Protein AF-A0A381YGI1-F1 (afdb_monomer)

Solvent-accessible surface area (backbone atoms only — not comparable to full-atom values): 10862 Å² total; per-residue (Å²): 131,81,77,72,67,57,48,76,47,84,46,102,90,47,78,44,79,42,51,38,65,60,52,50,46,49,53,50,51,49,47,49,50,51,52,54,61,50,66,74,29,66,63,45,50,52,52,14,62,71,55,69,48,59,61,90,42,51,38,72,50,79,44,83,36,54,51,90,48,30,72,57,54,45,48,41,47,54,50,50,46,61,72,52,27,46,77,79,45,77,30,22,67,48,86,99,49,86,51,76,43,80,52,41,69,45,76,49,76,58,95,90,43,79,47,77,32,81,42,35,26,36,34,39,32,30,31,67,86,82,61,52,44,33,37,43,35,38,44,64,82,53,97,60,23,33,37,40,35,38,31,24,62,57,89,43,96,84,32,64,52,81,48,40,65,65,57,44,52,61,45,40,70,73,67,26,96,54,60,96,58,72,94,82,65,78,93,119

Radius of gyration: 20.44 Å; Cα contacts (8 Å, |Δi|>4): 283; chains: 1; bounding box: 54×43×45 Å

Foldseek 3Di:
DDDDQWDWDQDPVGIDIDGPVVVVVVVVVVVVVVVVVVLPDLVLVVFCVLQVHDSVQKDKDKDKDDLLCLVQLQVLLVVVQVVFKDFPDKWADDPPDNDTHHFDWDWDDDPNDIDIGTAAMKTWIAGPPPRGIKIWGWADDDDSMTMIMIIHGNPDPPTCSVCVVVVSVVSCCVPIPQNPHDSPDPPD

Nearest PDB structures (foldseek):
  3ni8-assembly1_A  TM=4.068E-01  e=4.085E-02  Plasmodium falciparum
  6zgp-assembly3_I  TM=3.430E-01  e=6.141E-02  Acinetobacter baumannii
  3v85-assembly1_A  TM=3.166E-01  e=7.513E-01  Arabidopsis thaliana
  5a66-assembly2_B  TM=3.474E-01  e=1.197E+00  Arabidopsis 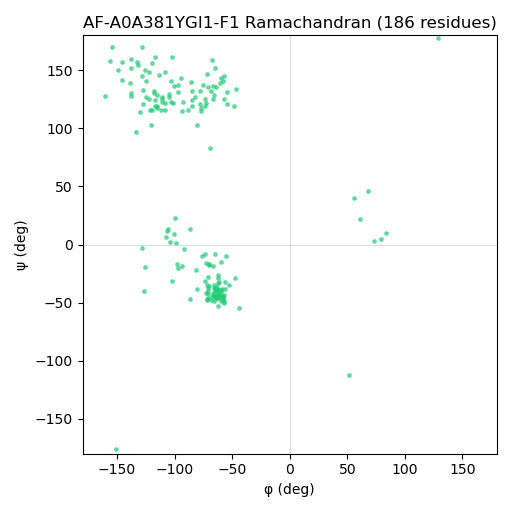thaliana
  5xhx-assembly1_A-2  TM=3.888E-01  e=3.040E+00  Pseudomonas aeruginosa

Organism: NCBI:txid408172

Mean predicted aligned error: 11.95 Å

Structure (mmCIF, N/CA/C/O backbone):
data_AF-A0A381YGI1-F1
#
_entry.id   AF-A0A381YGI1-F1
#
loop_
_atom_site.group_PDB
_atom_site.id
_atom_site.type_symbol
_atom_site.label_atom_id
_atom_site.label_alt_id
_atom_site.label_comp_id
_atom_site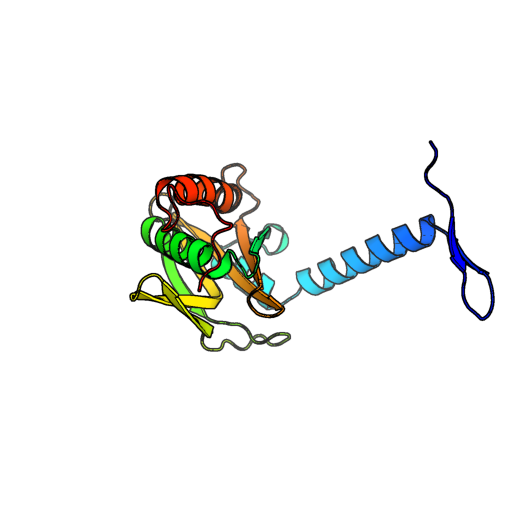.label_asym_id
_atom_site.label_entity_id
_atom_site.label_seq_id
_atom_site.pdbx_PDB_ins_code
_atom_site.Cartn_x
_atom_site.Cartn_y
_atom_site.Cartn_z
_atom_site.occupancy
_atom_site.B_iso_or_equiv
_atom_site.auth_seq_id
_atom_site.auth_comp_id
_atom_site.auth_asym_id
_atom_site.auth_atom_id
_atom_site.pdbx_PDB_model_num
ATOM 1 N N . MET A 1 1 ? 40.734 5.191 0.258 1.00 44.34 1 MET A N 1
ATOM 2 C CA . MET A 1 1 ? 40.944 3.845 -0.307 1.00 44.34 1 MET A CA 1
ATOM 3 C C . MET A 1 1 ? 40.183 3.815 -1.609 1.00 44.34 1 MET A C 1
ATOM 5 O O . MET A 1 1 ? 38.982 4.057 -1.575 1.00 44.34 1 MET A O 1
ATOM 9 N N . ASP A 1 2 ? 40.882 3.634 -2.725 1.00 49.50 2 ASP A N 1
ATOM 10 C CA . ASP A 1 2 ? 40.238 3.516 -4.031 1.00 49.50 2 ASP A CA 1
ATOM 11 C C . ASP A 1 2 ? 39.424 2.221 -4.075 1.00 49.50 2 ASP A C 1
ATOM 13 O O . ASP A 1 2 ? 39.861 1.187 -3.565 1.00 49.50 2 ASP A O 1
ATOM 17 N N . ALA A 1 3 ? 38.207 2.296 -4.615 1.00 56.09 3 ALA A N 1
ATOM 18 C CA . ALA A 1 3 ? 37.355 1.125 -4.763 1.00 56.09 3 ALA A CA 1
ATOM 19 C C . ALA A 1 3 ? 38.058 0.091 -5.665 1.00 56.09 3 ALA A C 1
ATOM 21 O O . ALA A 1 3 ? 38.664 0.486 -6.666 1.00 56.09 3 ALA A O 1
ATOM 22 N N . PRO A 1 4 ? 37.988 -1.212 -5.342 1.00 62.19 4 PRO A N 1
ATOM 23 C CA . PRO A 1 4 ? 38.638 -2.245 -6.138 1.00 62.19 4 PRO A CA 1
ATOM 24 C C . PRO A 1 4 ? 38.135 -2.190 -7.585 1.00 62.19 4 PRO A C 1
ATOM 26 O O . PRO A 1 4 ? 36.931 -2.221 -7.849 1.00 62.19 4 PRO A O 1
ATOM 29 N N . THR A 1 5 ? 39.066 -2.083 -8.531 1.00 70.62 5 THR A N 1
ATOM 30 C CA . THR A 1 5 ? 38.782 -1.979 -9.971 1.00 70.62 5 THR A CA 1
ATOM 31 C C . THR A 1 5 ? 38.310 -3.292 -10.588 1.00 70.62 5 THR A C 1
ATOM 33 O O . THR A 1 5 ? 37.743 -3.276 -11.679 1.00 70.62 5 THR A O 1
ATOM 36 N N . GLU A 1 6 ? 38.508 -4.411 -9.889 1.00 75.31 6 GLU A N 1
ATOM 37 C CA . GLU A 1 6 ? 38.140 -5.751 -10.340 1.00 75.31 6 GLU A CA 1
ATOM 38 C C . GLU A 1 6 ? 37.530 -6.564 -9.190 1.00 75.31 6 GLU A C 1
ATOM 40 O O . GLU A 1 6 ? 38.014 -6.526 -8.057 1.00 75.31 6 GLU A O 1
ATOM 45 N N . LEU A 1 7 ? 36.471 -7.311 -9.500 1.00 74.50 7 LEU A N 1
ATOM 46 C CA . LEU A 1 7 ? 35.932 -8.383 -8.676 1.00 74.50 7 LEU A CA 1
ATOM 47 C C . LEU A 1 7 ? 36.586 -9.692 -9.127 1.00 74.50 7 LEU A C 1
ATOM 49 O O . LEU A 1 7 ? 36.493 -10.062 -10.299 1.00 74.50 7 LEU A O 1
ATOM 53 N N . ILE A 1 8 ? 37.236 -10.386 -8.199 1.00 80.81 8 ILE A N 1
ATOM 54 C CA . ILE A 1 8 ? 37.943 -11.637 -8.469 1.00 80.81 8 ILE A CA 1
ATOM 55 C C . ILE A 1 8 ? 37.185 -12.775 -7.792 1.00 80.81 8 ILE A C 1
ATOM 57 O O . ILE A 1 8 ? 36.926 -12.720 -6.590 1.00 80.81 8 ILE A O 1
ATOM 61 N N . ILE A 1 9 ? 36.821 -13.794 -8.569 1.00 80.00 9 ILE A N 1
ATOM 62 C CA . ILE A 1 9 ? 36.160 -15.005 -8.083 1.00 80.00 9 ILE A CA 1
ATOM 63 C C . ILE A 1 9 ? 37.033 -16.201 -8.451 1.00 80.00 9 ILE A C 1
ATOM 65 O O . ILE A 1 9 ? 37.206 -16.513 -9.631 1.00 80.00 9 ILE A O 1
ATOM 69 N N . ASP A 1 10 ? 37.546 -16.897 -7.441 1.00 76.06 10 ASP A N 1
ATOM 70 C CA . ASP A 1 10 ? 38.257 -18.155 -7.641 1.00 76.06 10 ASP A CA 1
ATOM 71 C C . ASP A 1 10 ? 37.263 -19.291 -7.873 1.00 76.06 10 ASP A C 1
ATOM 73 O O . ASP A 1 10 ? 36.411 -19.589 -7.032 1.00 76.06 10 ASP A O 1
ATOM 77 N N . THR A 1 11 ? 37.373 -19.940 -9.030 1.00 75.06 11 THR A N 1
ATOM 78 C CA . THR A 1 11 ? 36.535 -21.085 -9.396 1.00 75.06 11 THR A CA 1
ATOM 79 C C . THR A 1 11 ? 37.388 -22.343 -9.584 1.00 75.06 11 THR A C 1
ATOM 81 O O . THR A 1 11 ? 38.593 -22.241 -9.826 1.00 75.06 11 THR A O 1
ATOM 84 N N . PRO A 1 12 ? 36.793 -23.553 -9.554 1.00 66.12 12 PRO A N 1
ATOM 85 C CA . PRO A 1 12 ? 37.524 -24.803 -9.796 1.00 66.12 12 PRO A CA 1
ATOM 86 C C . PRO A 1 12 ? 38.200 -24.895 -11.174 1.00 66.12 12 PRO A C 1
ATOM 88 O O . PRO A 1 12 ? 39.038 -25.768 -11.382 1.00 66.12 12 PRO A O 1
ATOM 91 N N . VAL A 1 13 ? 37.831 -24.021 -12.118 1.00 80.12 13 VAL A N 1
ATOM 92 C CA . VAL A 1 13 ? 38.410 -23.944 -13.469 1.00 80.12 13 VAL A CA 1
ATOM 93 C C . VAL A 1 13 ? 39.372 -22.762 -13.647 1.00 80.12 13 VAL A C 1
ATOM 95 O O . VAL A 1 13 ? 39.918 -22.586 -14.733 1.00 80.12 13 VAL A O 1
ATOM 98 N N . GLY A 1 14 ? 39.611 -21.978 -12.591 1.00 70.75 14 GLY A N 1
ATOM 99 C CA . GLY A 1 14 ? 40.536 -20.847 -12.579 1.00 70.75 14 GLY A CA 1
ATOM 100 C C . GLY A 1 14 ? 39.926 -19.548 -12.050 1.00 70.75 14 GLY A C 1
ATOM 101 O O . GLY A 1 14 ? 38.745 -19.472 -11.702 1.00 70.75 14 GLY A O 1
ATOM 102 N N . GLU A 1 15 ? 40.768 -18.522 -11.993 1.00 83.75 15 GLU A N 1
ATOM 103 C CA . GLU A 1 15 ? 40.417 -17.177 -11.539 1.00 83.75 15 GLU A CA 1
ATOM 104 C C . GLU A 1 15 ? 39.555 -16.467 -12.597 1.00 83.75 15 GLU A C 1
ATOM 106 O O . GLU A 1 15 ? 39.968 -16.293 -13.747 1.00 83.75 15 GLU A O 1
ATOM 111 N N . CYS A 1 16 ? 38.347 -16.051 -12.216 1.00 76.12 16 CYS A N 1
ATOM 112 C CA . CYS A 1 16 ? 37.477 -15.225 -13.044 1.00 76.12 16 CYS A CA 1
ATOM 113 C C . CYS A 1 16 ? 37.558 -13.770 -12.571 1.00 76.12 16 CYS A C 1
ATOM 115 O O . CYS A 1 16 ? 37.271 -13.474 -11.410 1.00 76.12 16 CYS A O 1
ATOM 117 N N . LYS A 1 17 ? 37.942 -12.862 -13.475 1.00 82.62 17 LYS A N 1
ATOM 118 C CA . LYS A 1 17 ? 38.057 -11.424 -13.202 1.00 82.62 17 LYS A CA 1
ATOM 119 C C . LYS A 1 17 ? 36.942 -10.674 -13.907 1.00 82.62 17 LYS A C 1
ATOM 121 O O . LYS A 1 17 ? 36.832 -10.733 -15.130 1.00 82.62 17 LYS A O 1
ATOM 126 N N . LEU A 1 18 ? 36.138 -9.953 -13.139 1.00 76.56 18 LEU A N 1
ATOM 127 C CA . LEU A 1 18 ? 35.090 -9.072 -13.639 1.00 76.56 18 LEU A CA 1
ATOM 128 C C . LEU A 1 18 ? 35.478 -7.625 -13.357 1.00 76.56 18 LEU A C 1
ATOM 130 O O . LEU A 1 18 ? 35.770 -7.259 -12.221 1.00 76.56 18 LEU A O 1
ATOM 134 N N . ASN A 1 19 ? 35.464 -6.783 -14.388 1.00 82.19 19 ASN A N 1
ATOM 135 C CA . ASN A 1 19 ? 35.738 -5.362 -14.223 1.00 82.19 19 ASN A CA 1
ATOM 136 C C . ASN A 1 19 ? 34.609 -4.710 -13.406 1.00 82.19 19 ASN A C 1
ATOM 138 O O . ASN A 1 19 ? 33.434 -4.786 -13.774 1.00 82.19 19 ASN A O 1
ATOM 142 N N . SER A 1 20 ? 34.960 -4.030 -12.312 1.00 75.94 20 SER A N 1
ATOM 143 C CA . SER A 1 20 ? 33.987 -3.401 -11.410 1.00 75.94 20 SER A CA 1
ATOM 144 C C . SER A 1 20 ? 33.153 -2.313 -12.096 1.00 75.94 20 SER A C 1
ATOM 146 O O . SER A 1 20 ? 32.022 -2.054 -11.686 1.00 75.94 20 SER A O 1
ATOM 148 N N . LYS A 1 21 ? 33.679 -1.672 -13.148 1.00 75.62 21 LYS A N 1
ATOM 149 C CA . LYS A 1 21 ? 32.954 -0.670 -13.942 1.00 75.62 21 LYS A CA 1
ATOM 150 C C . LYS A 1 21 ? 31.881 -1.317 -14.814 1.00 75.62 21 LYS A C 1
ATOM 152 O O . LYS A 1 21 ? 30.770 -0.799 -14.867 1.00 75.62 21 LYS A O 1
ATOM 157 N N . ASP A 1 22 ? 32.190 -2.449 -15.435 1.00 76.00 22 ASP A N 1
ATOM 158 C CA . ASP A 1 22 ? 31.240 -3.181 -16.277 1.00 76.00 22 ASP A CA 1
ATOM 159 C C . ASP A 1 22 ? 30.146 -3.829 -15.429 1.00 76.00 22 ASP A C 1
ATOM 161 O O . ASP A 1 22 ? 28.979 -3.770 -15.797 1.00 76.00 22 ASP A O 1
ATOM 165 N N . LEU A 1 23 ? 30.489 -4.338 -14.241 1.00 73.62 23 LEU A N 1
ATOM 166 C CA . LEU A 1 23 ? 29.506 -4.826 -13.272 1.00 73.62 23 LEU A CA 1
ATOM 167 C C . LEU A 1 23 ? 28.592 -3.696 -12.777 1.00 73.62 23 LEU A C 1
ATOM 169 O O . LEU A 1 23 ? 27.378 -3.861 -12.706 1.00 73.62 23 LEU A O 1
ATOM 173 N N . LYS A 1 24 ? 29.161 -2.526 -12.462 1.00 72.69 24 LYS A N 1
ATOM 174 C CA . LYS A 1 24 ? 28.383 -1.352 -12.051 1.00 72.69 24 LYS A CA 1
ATOM 175 C C . LYS A 1 24 ? 27.442 -0.890 -13.162 1.00 72.69 24 LYS A C 1
ATOM 177 O O . LYS A 1 24 ? 26.282 -0.606 -12.878 1.00 72.69 24 LYS A O 1
ATOM 182 N N . ASN A 1 25 ? 27.925 -0.832 -14.401 1.00 73.62 25 ASN A N 1
ATOM 183 C CA . ASN A 1 25 ? 27.100 -0.495 -15.557 1.00 73.62 25 ASN A CA 1
ATOM 184 C C . ASN A 1 25 ? 26.007 -1.542 -15.761 1.00 73.62 25 ASN A C 1
ATOM 186 O O . ASN A 1 25 ? 24.851 -1.170 -15.850 1.00 73.62 25 ASN A O 1
ATOM 190 N N . PHE A 1 26 ? 26.332 -2.833 -15.694 1.00 73.94 26 PHE A N 1
ATOM 191 C CA . PHE A 1 26 ? 25.352 -3.910 -15.792 1.00 73.94 26 PHE A CA 1
ATOM 192 C C . PHE A 1 26 ? 24.261 -3.810 -14.720 1.00 73.94 26 PHE A C 1
ATOM 194 O O . PHE A 1 26 ? 23.085 -3.933 -15.040 1.00 73.94 26 PHE A O 1
ATOM 201 N N . VAL A 1 27 ? 24.611 -3.545 -13.458 1.00 71.75 27 VAL A N 1
ATOM 202 C CA . VAL A 1 27 ? 23.628 -3.371 -12.373 1.00 71.75 27 VAL A CA 1
ATOM 203 C C . VAL A 1 27 ? 22.753 -2.139 -12.611 1.00 71.75 27 VAL A C 1
ATOM 205 O O . VAL A 1 27 ? 21.542 -2.205 -12.410 1.00 71.75 27 VAL A O 1
ATOM 208 N N . ILE A 1 28 ? 23.338 -1.024 -13.058 1.00 71.50 28 ILE A N 1
ATOM 209 C CA . ILE A 1 28 ? 22.596 0.206 -13.370 1.00 71.50 28 ILE A CA 1
ATOM 210 C C . ILE A 1 28 ? 21.683 0.001 -14.580 1.00 71.50 28 ILE A C 1
ATOM 212 O O . ILE A 1 28 ? 20.533 0.419 -14.533 1.00 71.50 28 ILE A O 1
ATOM 216 N N . ASP A 1 29 ? 22.163 -0.653 -15.630 1.00 69.38 29 ASP A N 1
ATOM 217 C CA . ASP A 1 29 ? 21.415 -0.908 -16.858 1.00 69.38 29 ASP A CA 1
ATOM 218 C C . ASP A 1 29 ? 20.329 -1.960 -16.629 1.00 69.38 29 ASP A C 1
ATOM 220 O O . ASP A 1 29 ? 19.231 -1.815 -17.145 1.00 69.38 29 ASP A O 1
ATOM 224 N N . THR A 1 30 ? 20.573 -2.962 -15.780 1.00 62.28 30 THR A N 1
ATOM 225 C CA . THR A 1 30 ? 19.546 -3.921 -15.343 1.00 62.28 30 THR A CA 1
ATOM 226 C C . THR A 1 30 ? 18.484 -3.223 -14.505 1.00 62.28 30 THR A C 1
ATOM 228 O O . THR A 1 30 ? 17.300 -3.471 -14.698 1.00 62.28 30 THR A O 1
ATOM 231 N N . ARG A 1 31 ? 18.881 -2.317 -13.601 1.00 55.75 31 ARG A N 1
ATOM 232 C CA . ARG A 1 31 ? 17.941 -1.513 -12.813 1.00 55.75 31 ARG A CA 1
ATOM 233 C C . ARG A 1 31 ? 17.122 -0.582 -13.703 1.00 55.75 31 ARG A C 1
ATOM 235 O O . ARG A 1 31 ? 15.913 -0.569 -13.569 1.00 55.75 31 ARG A O 1
ATOM 242 N N . LYS A 1 32 ? 17.751 0.108 -14.656 1.00 55.66 32 LYS A N 1
ATOM 243 C CA . LYS A 1 32 ? 17.057 0.934 -15.654 1.00 55.66 32 LYS A CA 1
ATOM 244 C C . LYS A 1 32 ? 16.134 0.114 -16.541 1.00 55.66 32 LYS A C 1
ATOM 246 O O . LYS A 1 32 ? 15.018 0.541 -16.769 1.00 55.66 32 LYS A O 1
ATOM 251 N N . ALA A 1 33 ? 16.561 -1.058 -17.001 1.00 56.31 33 ALA A N 1
ATOM 252 C CA . ALA A 1 33 ? 15.720 -1.949 -17.789 1.00 56.31 33 ALA A CA 1
ATOM 253 C C . ALA A 1 33 ? 14.539 -2.479 -16.963 1.00 56.31 33 ALA A C 1
ATOM 255 O O . ALA A 1 33 ? 13.436 -2.580 -17.483 1.00 56.31 33 ALA A O 1
ATOM 256 N N . LEU A 1 34 ? 14.736 -2.778 -15.674 1.00 51.22 34 LEU A N 1
ATOM 257 C CA . LEU A 1 34 ? 13.651 -3.114 -14.748 1.00 51.22 34 LEU A CA 1
ATOM 258 C C . LEU A 1 34 ? 12.703 -1.924 -14.556 1.00 51.22 34 LEU A C 1
ATOM 260 O O . LEU A 1 34 ? 11.497 -2.103 -14.665 1.00 51.22 34 LEU A O 1
ATOM 264 N N . ASP A 1 35 ? 13.235 -0.721 -14.353 1.00 47.22 35 ASP A N 1
ATOM 265 C CA . ASP A 1 35 ? 12.459 0.511 -14.201 1.00 47.22 35 ASP A CA 1
ATOM 266 C C . ASP A 1 35 ? 11.690 0.867 -15.497 1.00 47.22 35 ASP A C 1
ATOM 268 O O . ASP A 1 35 ? 10.538 1.285 -15.428 1.00 47.22 35 ASP A O 1
ATOM 272 N N . GLU A 1 36 ? 12.267 0.638 -16.683 1.00 47.28 36 GLU A N 1
ATOM 273 C CA . GLU A 1 36 ? 11.633 0.822 -18.001 1.00 47.28 36 GLU A CA 1
ATOM 274 C C . GLU A 1 36 ? 10.561 -0.243 -18.281 1.00 47.28 36 GLU A C 1
ATOM 276 O O . GLU A 1 36 ? 9.479 0.088 -18.762 1.00 47.28 36 GLU A O 1
ATOM 281 N N . ILE A 1 37 ? 10.797 -1.507 -17.906 1.00 50.78 37 ILE A N 1
ATOM 282 C CA . ILE A 1 37 ? 9.768 -2.563 -17.926 1.00 50.78 37 ILE A CA 1
ATOM 283 C C . ILE A 1 37 ? 8.612 -2.211 -16.974 1.00 50.78 37 ILE A C 1
ATOM 285 O O . ILE A 1 37 ? 7.460 -2.538 -17.251 1.00 50.78 37 ILE A O 1
ATOM 289 N N . MET A 1 38 ? 8.900 -1.528 -15.865 1.00 44.97 38 MET A N 1
ATOM 290 C CA . MET A 1 38 ? 7.901 -1.085 -14.890 1.00 44.97 38 MET A CA 1
ATOM 291 C C . MET A 1 38 ? 7.183 0.222 -15.292 1.00 44.97 38 MET A C 1
ATOM 293 O O . MET A 1 38 ? 6.072 0.470 -14.816 1.00 44.97 38 MET A O 1
ATOM 297 N N . GLY A 1 39 ? 7.777 1.044 -16.164 1.00 43.38 39 GLY A N 1
ATOM 298 C CA . GLY A 1 39 ? 7.261 2.354 -16.586 1.00 43.38 39 GLY A CA 1
ATOM 299 C C . GLY A 1 39 ? 6.066 2.299 -17.546 1.00 43.38 39 GLY A C 1
ATOM 300 O O . GLY A 1 39 ? 5.178 3.142 -17.448 1.00 43.38 39 GLY A O 1
ATOM 301 N N . ASP A 1 40 ? 5.992 1.265 -18.390 1.00 49.81 40 ASP A N 1
ATOM 302 C CA . ASP A 1 40 ? 4.888 1.024 -19.340 1.00 49.81 40 ASP A CA 1
ATOM 303 C C . ASP A 1 40 ? 3.946 -0.119 -18.899 1.00 49.81 40 ASP A C 1
ATOM 305 O O . ASP A 1 40 ? 3.121 -0.610 -19.677 1.00 49.81 40 ASP A O 1
ATOM 309 N N . ASP A 1 41 ? 4.040 -0.569 -17.642 1.00 65.75 41 ASP A N 1
ATOM 310 C CA . ASP A 1 41 ? 3.154 -1.611 -17.128 1.00 65.75 41 ASP A CA 1
ATOM 311 C C . ASP A 1 41 ? 1.714 -1.079 -17.007 1.00 65.75 41 ASP A C 1
ATOM 313 O O . ASP A 1 41 ? 1.437 -0.024 -16.428 1.00 65.75 41 ASP A O 1
ATOM 317 N N . SER A 1 4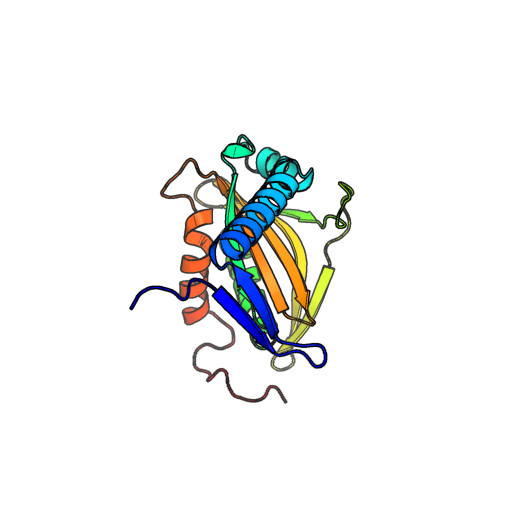2 ? 0.759 -1.854 -17.519 1.00 71.38 42 SER A N 1
ATOM 318 C CA . SER A 1 42 ? -0.684 -1.640 -17.360 1.00 71.38 42 SER A CA 1
ATOM 319 C C . SER A 1 42 ? -1.103 -1.351 -15.909 1.00 71.38 42 SER A C 1
ATOM 321 O O . SER A 1 42 ? -2.070 -0.623 -15.663 1.00 71.38 42 SER A O 1
ATOM 323 N N . THR A 1 43 ? -0.349 -1.882 -14.948 1.00 79.00 43 THR A N 1
ATOM 324 C CA . THR A 1 43 ? -0.493 -1.633 -13.514 1.00 79.00 43 THR A CA 1
ATOM 325 C C . THR A 1 43 ? -0.181 -0.177 -13.150 1.00 79.00 43 THR A C 1
ATOM 327 O O . THR A 1 43 ? -1.000 0.482 -12.509 1.00 79.00 43 THR A O 1
ATOM 330 N N . THR A 1 44 ? 0.944 0.362 -13.629 1.00 81.94 44 THR A N 1
ATOM 331 C CA . THR A 1 44 ? 1.368 1.759 -13.430 1.00 81.94 44 THR A CA 1
ATOM 332 C C . THR A 1 44 ? 0.337 2.727 -14.004 1.00 81.94 44 THR A C 1
ATOM 334 O O . THR A 1 44 ? -0.093 3.651 -13.314 1.00 81.94 44 THR A O 1
ATOM 337 N N . LEU A 1 45 ? -0.152 2.461 -15.222 1.00 83.62 45 LEU A N 1
ATOM 338 C CA . LEU A 1 45 ? -1.240 3.237 -15.828 1.00 83.62 45 LEU A CA 1
ATOM 339 C C . LEU A 1 45 ? -2.521 3.182 -14.991 1.00 83.62 45 LEU A C 1
ATOM 341 O O . LEU A 1 45 ? -3.194 4.194 -14.818 1.00 83.62 45 LEU A O 1
ATOM 345 N N . THR A 1 46 ? -2.862 2.012 -14.448 1.00 87.56 46 THR A N 1
ATOM 346 C CA . THR A 1 46 ? -4.044 1.855 -13.591 1.00 87.56 46 THR A CA 1
ATOM 347 C C . THR A 1 46 ? -3.940 2.722 -12.335 1.00 87.56 46 THR A C 1
ATOM 349 O O . THR A 1 46 ? -4.919 3.368 -11.963 1.00 87.56 46 THR A O 1
ATOM 352 N N . PHE A 1 47 ? -2.767 2.768 -11.702 1.00 90.94 47 PHE A N 1
ATOM 353 C CA . PHE A 1 47 ? -2.548 3.565 -10.493 1.00 90.94 47 PHE A CA 1
ATOM 354 C C . PHE A 1 47 ? -2.540 5.062 -10.792 1.00 90.94 47 PHE A C 1
ATOM 356 O O . PHE A 1 47 ? -3.230 5.819 -10.111 1.00 90.94 47 PHE A O 1
ATOM 363 N N . ALA A 1 48 ? -1.833 5.474 -11.846 1.00 89.88 48 ALA A N 1
ATOM 364 C CA . ALA A 1 48 ? -1.783 6.861 -12.299 1.00 89.88 48 ALA A CA 1
ATOM 365 C C . ALA A 1 48 ? -3.185 7.394 -12.648 1.00 89.88 48 ALA A C 1
ATOM 367 O O . ALA A 1 48 ? -3.577 8.457 -12.175 1.00 89.88 48 ALA A O 1
ATOM 368 N N . ASN A 1 49 ? -3.991 6.602 -13.367 1.00 91.19 49 ASN A N 1
ATOM 369 C CA . ASN A 1 49 ? -5.376 6.952 -13.697 1.00 91.19 49 ASN A CA 1
ATOM 370 C C . ASN A 1 49 ? -6.271 7.085 -12.458 1.00 91.19 49 ASN A C 1
ATOM 372 O O . ASN A 1 49 ? -7.163 7.928 -12.435 1.00 91.19 49 ASN A O 1
ATOM 376 N N . TYR A 1 50 ? -6.076 6.247 -11.435 1.00 93.94 50 TYR A N 1
ATOM 377 C CA . TYR A 1 50 ? -6.851 6.358 -10.199 1.00 93.94 50 TYR A CA 1
ATOM 378 C C . TYR A 1 50 ? -6.493 7.629 -9.415 1.00 93.94 50 TYR A C 1
ATOM 380 O O . TYR A 1 50 ? -7.394 8.363 -8.989 1.00 93.94 50 TYR A O 1
ATOM 388 N N . ILE A 1 51 ? -5.188 7.878 -9.251 1.00 93.31 51 ILE A N 1
ATOM 389 C CA . ILE A 1 51 ? -4.628 9.035 -8.534 1.00 93.31 51 ILE A CA 1
ATOM 390 C C . ILE A 1 51 ? -4.859 10.343 -9.310 1.00 93.31 51 ILE A C 1
ATOM 392 O O . ILE A 1 51 ? -4.843 11.408 -8.702 1.00 93.31 51 ILE A O 1
ATOM 396 N N . ASP A 1 52 ? -5.185 10.248 -10.603 1.00 92.19 52 ASP A N 1
ATOM 397 C CA . ASP A 1 52 ? -5.448 11.367 -11.515 1.00 92.19 52 ASP A CA 1
ATOM 398 C C . ASP A 1 52 ? -4.185 12.193 -11.813 1.00 92.19 52 ASP A C 1
ATOM 400 O O . ASP A 1 52 ? -4.175 13.421 -11.755 1.00 92.19 52 ASP A O 1
ATOM 404 N N . VAL A 1 53 ? -3.085 11.492 -12.114 1.00 89.06 53 VAL A N 1
ATOM 405 C CA . VAL A 1 53 ? -1.795 12.087 -12.495 1.00 89.06 53 VAL A CA 1
ATOM 406 C C . VAL A 1 53 ? -1.226 11.428 -13.753 1.00 89.06 53 VAL A C 1
ATOM 408 O O . VAL A 1 53 ? -1.522 10.262 -14.028 1.00 89.06 53 VAL A O 1
ATOM 411 N N . PRO A 1 54 ? -0.377 12.128 -14.525 1.00 86.31 54 PRO A N 1
ATOM 412 C CA . PRO A 1 54 ? 0.420 11.492 -15.566 1.00 86.31 54 PRO A CA 1
ATOM 413 C C . PRO A 1 54 ? 1.294 10.362 -14.988 1.00 86.31 54 PRO A C 1
ATOM 415 O O . PRO A 1 54 ? 1.822 10.511 -13.886 1.00 86.31 54 PRO A O 1
ATOM 418 N N . PRO A 1 55 ? 1.533 9.258 -15.723 1.00 84.44 55 PRO A N 1
ATOM 419 C CA . PRO A 1 55 ? 2.357 8.149 -15.228 1.00 84.44 55 PRO A CA 1
ATOM 420 C C . PRO A 1 55 ? 3.775 8.556 -14.806 1.00 84.44 55 PRO A C 1
ATOM 422 O O . PRO A 1 55 ? 4.309 7.995 -13.858 1.00 84.44 55 PRO A O 1
ATOM 425 N N . GLY A 1 56 ? 4.365 9.556 -15.470 1.00 81.75 56 GLY A N 1
ATOM 426 C CA . GLY A 1 56 ? 5.688 10.089 -15.118 1.00 81.75 56 GLY A CA 1
ATOM 427 C C . GLY A 1 56 ? 5.731 10.871 -13.800 1.00 81.75 56 GLY A C 1
ATOM 428 O O . GLY A 1 56 ? 6.809 11.035 -13.238 1.00 81.75 56 GLY A O 1
ATOM 429 N N . ASP A 1 57 ? 4.574 11.305 -13.295 1.00 85.62 57 ASP A N 1
ATOM 430 C CA . ASP A 1 57 ? 4.437 12.025 -12.024 1.00 85.62 57 ASP A CA 1
ATOM 431 C C . ASP A 1 57 ? 4.002 11.092 -10.878 1.00 85.62 57 ASP A C 1
ATOM 433 O O . ASP A 1 57 ? 3.808 11.531 -9.741 1.00 85.62 57 ASP A O 1
ATOM 437 N N . LEU A 1 58 ? 3.837 9.796 -11.160 1.00 88.81 58 LEU A N 1
ATOM 438 C CA . LEU A 1 58 ? 3.526 8.787 -10.160 1.00 88.81 58 LEU A CA 1
ATOM 439 C C . LEU A 1 58 ? 4.789 8.441 -9.367 1.00 88.81 58 LEU A C 1
ATOM 441 O O . LEU A 1 58 ? 5.746 7.882 -9.899 1.00 88.81 58 LEU A O 1
ATOM 445 N N . MET A 1 59 ? 4.766 8.707 -8.066 1.00 90.38 59 MET A N 1
ATOM 446 C CA . MET A 1 59 ? 5.849 8.342 -7.158 1.00 90.38 59 MET A CA 1
ATOM 447 C C . MET A 1 59 ? 5.483 7.101 -6.356 1.00 90.38 59 MET A C 1
ATOM 449 O O . MET A 1 59 ? 4.321 6.695 -6.284 1.00 90.38 59 MET A O 1
ATOM 453 N N . SER A 1 60 ? 6.488 6.433 -5.792 1.00 90.00 60 SER A N 1
ATOM 454 C CA . SER A 1 60 ? 6.272 5.269 -4.935 1.00 90.00 60 SER A CA 1
ATOM 455 C C . SER A 1 60 ? 7.292 5.187 -3.813 1.00 90.00 60 SER A C 1
ATOM 457 O O . SER A 1 60 ? 8.478 5.417 -4.040 1.00 90.00 60 SER A O 1
ATOM 459 N N . THR A 1 61 ? 6.846 4.782 -2.631 1.00 89.69 61 THR A N 1
ATOM 460 C CA . THR A 1 61 ? 7.709 4.270 -1.558 1.00 89.69 61 THR A CA 1
ATOM 461 C C . THR A 1 61 ? 7.504 2.767 -1.417 1.00 89.69 61 THR A C 1
ATOM 463 O O . THR A 1 61 ? 6.430 2.256 -1.734 1.00 89.69 61 THR A O 1
ATOM 466 N N . LEU A 1 62 ? 8.555 2.054 -1.015 1.00 88.06 62 LEU A N 1
ATOM 467 C CA . LEU A 1 62 ? 8.555 0.606 -0.819 1.00 88.06 62 LEU A CA 1
ATOM 468 C C . LEU A 1 62 ? 9.022 0.325 0.603 1.00 88.06 62 LEU A C 1
ATOM 470 O O . LEU A 1 62 ? 10.092 0.790 0.986 1.00 88.06 62 LEU A O 1
ATOM 474 N N . GLU A 1 63 ? 8.230 -0.437 1.341 1.00 90.25 63 GLU A N 1
ATOM 475 C CA . GLU A 1 63 ? 8.486 -0.784 2.733 1.00 90.25 63 GLU A CA 1
ATOM 476 C C . GLU A 1 63 ? 8.419 -2.299 2.898 1.00 90.25 63 GLU A C 1
ATOM 478 O O . GLU A 1 63 ? 7.483 -2.940 2.419 1.00 90.25 63 GLU A O 1
ATOM 483 N N . GLU A 1 64 ? 9.407 -2.867 3.580 1.00 86.81 64 GLU A N 1
ATOM 484 C CA . GLU A 1 64 ? 9.516 -4.308 3.793 1.00 86.81 64 GLU A CA 1
ATOM 485 C C . GLU A 1 64 ? 8.947 -4.682 5.166 1.00 86.81 64 GLU A C 1
ATOM 487 O O . GLU A 1 64 ? 9.296 -4.082 6.186 1.00 86.81 64 GLU A O 1
ATOM 492 N N . ILE A 1 65 ? 8.086 -5.701 5.204 1.00 85.38 65 ILE A N 1
ATOM 493 C CA . ILE A 1 65 ? 7.583 -6.292 6.444 1.00 85.38 65 ILE A CA 1
ATOM 494 C C . ILE A 1 65 ? 8.072 -7.731 6.556 1.00 85.38 65 ILE A C 1
ATOM 496 O O . ILE A 1 65 ? 7.683 -8.614 5.782 1.00 85.38 65 ILE A O 1
ATOM 500 N N . MET A 1 66 ? 8.865 -7.975 7.597 1.00 82.25 66 MET A N 1
ATOM 501 C CA . MET A 1 66 ? 9.397 -9.294 7.915 1.00 82.25 66 MET A CA 1
ATOM 502 C C . MET A 1 66 ? 8.299 -10.223 8.444 1.00 82.25 66 MET A C 1
ATOM 504 O O . MET A 1 66 ? 7.425 -9.817 9.210 1.00 82.25 66 MET A O 1
ATOM 508 N N . ALA A 1 67 ? 8.400 -11.518 8.139 1.00 78.38 67 ALA A N 1
ATOM 509 C CA . ALA A 1 67 ? 7.409 -12.533 8.512 1.00 78.38 67 ALA A CA 1
ATOM 510 C C . ALA A 1 67 ? 7.045 -12.562 10.013 1.00 78.38 67 ALA A C 1
ATOM 512 O O . ALA A 1 67 ? 5.898 -12.832 10.362 1.00 78.38 67 ALA A O 1
ATOM 513 N N . LYS A 1 68 ? 8.002 -12.280 10.910 1.00 79.44 68 LYS A N 1
ATOM 514 C CA . LYS A 1 68 ? 7.762 -12.247 12.368 1.00 79.44 68 LYS A CA 1
ATOM 515 C C . LYS A 1 68 ? 6.919 -11.052 12.817 1.00 79.44 68 LYS A C 1
ATOM 517 O O . LYS A 1 68 ? 6.250 -11.126 13.842 1.00 79.44 68 LYS A O 1
ATOM 522 N N . GLU A 1 69 ? 6.982 -9.956 12.074 1.00 79.38 69 GLU A N 1
ATOM 523 C CA . GLU A 1 69 ? 6.287 -8.703 12.375 1.00 79.38 69 GLU A CA 1
ATOM 524 C C . GLU A 1 69 ? 4.971 -8.602 11.601 1.00 79.38 69 GLU A C 1
ATOM 526 O O . GLU A 1 69 ? 4.061 -7.887 12.021 1.00 79.38 69 GLU A O 1
ATOM 531 N N . PHE A 1 70 ? 4.848 -9.376 10.517 1.00 83.94 70 PHE A N 1
ATOM 532 C CA . PHE A 1 70 ? 3.728 -9.352 9.587 1.00 83.94 70 PHE A CA 1
ATOM 533 C C . PHE A 1 70 ? 2.351 -9.299 10.262 1.00 83.94 70 PHE A C 1
ATOM 535 O O . PHE A 1 70 ? 1.621 -8.352 9.973 1.00 83.94 70 PHE A O 1
ATOM 542 N N . PRO A 1 71 ? 1.973 -10.210 11.183 1.00 82.88 71 PRO A N 1
ATOM 543 C CA . PRO A 1 71 ? 0.619 -10.215 11.737 1.00 82.88 71 PRO A CA 1
ATOM 544 C C . PRO A 1 71 ? 0.262 -8.906 12.452 1.00 82.88 71 PRO A C 1
ATOM 546 O O . PRO A 1 71 ? -0.771 -8.292 12.181 1.00 82.88 71 PRO A O 1
ATOM 549 N N . THR A 1 72 ? 1.150 -8.442 13.333 1.00 85.19 72 THR A N 1
ATOM 550 C CA . THR A 1 72 ? 0.916 -7.242 14.142 1.00 85.19 72 THR A CA 1
ATOM 551 C C . THR A 1 72 ? 0.989 -5.978 13.296 1.00 85.19 72 THR A C 1
ATOM 553 O O . THR A 1 72 ? 0.117 -5.114 13.408 1.00 85.19 72 THR A O 1
ATOM 556 N N . THR A 1 73 ? 2.015 -5.856 12.451 1.00 88.75 73 THR A N 1
ATOM 557 C CA . THR A 1 73 ? 2.207 -4.673 11.607 1.00 88.75 73 THR A CA 1
ATOM 558 C C . THR A 1 73 ? 1.046 -4.527 10.635 1.00 88.75 73 THR A C 1
ATOM 560 O O . THR A 1 73 ? 0.468 -3.448 10.544 1.00 88.75 73 THR A O 1
ATOM 563 N N . MET A 1 74 ? 0.616 -5.613 9.989 1.00 89.06 74 MET A N 1
ATOM 564 C CA . MET A 1 74 ? -0.476 -5.575 9.016 1.00 89.06 74 MET A CA 1
ATOM 565 C C . MET A 1 74 ? -1.848 -5.318 9.629 1.00 89.06 74 MET A C 1
ATOM 567 O O . MET A 1 74 ? -2.663 -4.631 9.010 1.00 89.06 74 MET A O 1
ATOM 571 N N . GLU A 1 75 ? -2.131 -5.832 10.829 1.00 90.75 75 GLU A N 1
ATOM 572 C CA . GLU A 1 75 ? -3.366 -5.486 11.546 1.00 90.75 75 GLU A CA 1
ATOM 573 C C . GLU A 1 75 ? -3.409 -4.003 11.854 1.00 90.75 75 GLU A C 1
ATOM 575 O O . GLU A 1 75 ? -4.368 -3.316 11.491 1.00 90.75 75 GLU A O 1
ATOM 580 N N . CYS A 1 76 ? -2.343 -3.511 12.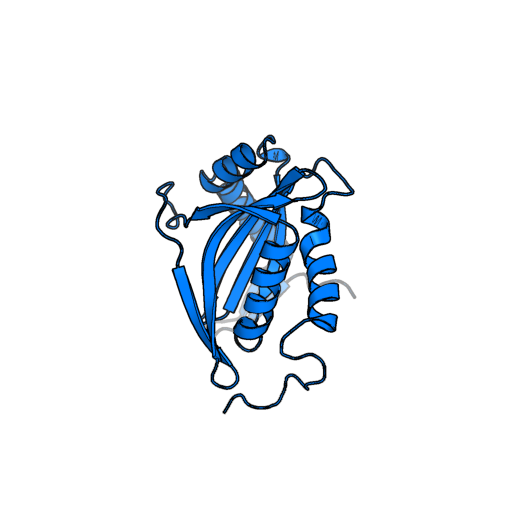484 1.00 91.50 76 CYS A N 1
ATOM 581 C CA . CYS A 1 76 ? -2.279 -2.136 12.934 1.00 91.50 76 CYS A CA 1
ATOM 582 C C . CYS A 1 76 ? -2.310 -1.187 11.734 1.00 91.50 76 CYS A C 1
ATOM 584 O O . CYS A 1 76 ? -3.035 -0.193 11.758 1.00 91.50 76 CYS A O 1
ATOM 586 N N . PHE A 1 77 ? -1.621 -1.544 10.648 1.00 94.06 77 PHE A N 1
ATOM 587 C CA . PHE A 1 77 ? -1.657 -0.803 9.397 1.00 94.06 77 PHE A CA 1
ATOM 588 C C . PHE A 1 77 ? -3.052 -0.808 8.774 1.00 94.06 77 PHE A C 1
ATOM 590 O O . PHE A 1 77 ? -3.581 0.246 8.434 1.00 94.06 77 PHE A O 1
ATOM 597 N N . SER A 1 78 ? -3.720 -1.964 8.712 1.00 92.19 78 SER A N 1
ATOM 598 C CA . SER A 1 78 ? -5.100 -2.057 8.218 1.00 92.19 78 SER A CA 1
ATOM 599 C C . SER A 1 78 ? -6.062 -1.187 9.033 1.00 92.19 78 SER A C 1
ATOM 601 O O . SER A 1 78 ? -6.977 -0.577 8.478 1.00 92.19 78 SER A O 1
ATOM 603 N N . ARG A 1 79 ? -5.871 -1.112 10.353 1.00 93.06 79 ARG A N 1
ATOM 604 C CA . ARG A 1 79 ? -6.659 -0.248 11.238 1.00 93.06 79 ARG A CA 1
ATOM 605 C C . ARG A 1 79 ? -6.338 1.231 11.034 1.00 93.06 79 ARG A C 1
ATOM 607 O O . ARG A 1 79 ? -7.273 2.024 10.952 1.00 93.06 79 ARG A O 1
ATOM 614 N N . TYR A 1 80 ? -5.063 1.586 10.891 1.00 96.00 80 TYR A N 1
ATOM 615 C CA . TYR A 1 80 ? -4.624 2.939 10.553 1.00 96.00 80 TYR A CA 1
ATOM 616 C C . TYR A 1 80 ? -5.259 3.410 9.237 1.00 96.00 80 TYR A C 1
ATOM 618 O O . TYR A 1 80 ? -5.911 4.454 9.200 1.00 96.00 80 TYR A O 1
ATOM 626 N N . LEU A 1 81 ? -5.181 2.593 8.182 1.00 96.12 81 LEU A N 1
ATOM 627 C CA . LEU A 1 81 ? -5.797 2.901 6.892 1.00 96.12 81 LEU A CA 1
ATOM 628 C C . LEU A 1 81 ? -7.311 3.109 7.030 1.00 96.12 81 LEU A C 1
ATOM 630 O O . LEU A 1 81 ? -7.828 4.114 6.559 1.00 96.12 81 LEU A O 1
ATOM 634 N N . LYS A 1 82 ? -8.024 2.228 7.744 1.00 94.75 82 LYS A N 1
ATOM 635 C CA . LYS A 1 82 ? -9.473 2.380 7.987 1.00 94.75 82 LYS A CA 1
ATOM 636 C C . LYS A 1 82 ? -9.829 3.647 8.764 1.00 94.75 82 LYS A C 1
ATOM 638 O O . LYS A 1 82 ? -10.921 4.189 8.578 1.00 94.75 82 LYS A O 1
ATOM 643 N N . LEU A 1 83 ? -8.957 4.100 9.663 1.00 96.56 83 LEU A N 1
ATOM 644 C CA . LEU A 1 83 ? -9.188 5.298 10.463 1.00 96.56 83 LEU A CA 1
ATOM 645 C C . LEU A 1 83 ? -9.060 6.560 9.603 1.00 96.56 83 LEU A C 1
ATOM 647 O O . LEU A 1 83 ? -9.973 7.386 9.618 1.00 96.56 83 LEU A O 1
ATOM 651 N N . HIS A 1 84 ? -7.995 6.657 8.807 1.00 97.00 84 HIS A N 1
ATOM 652 C CA . HIS A 1 84 ? -7.607 7.883 8.101 1.00 97.00 84 HIS A CA 1
ATOM 653 C C . HIS A 1 84 ? -8.050 7.951 6.632 1.00 97.00 84 HIS A C 1
ATOM 655 O O . HIS A 1 84 ? -8.100 9.037 6.056 1.00 97.00 84 HIS A O 1
ATOM 661 N N . PHE A 1 85 ? -8.416 6.822 6.024 1.00 97.88 85 PHE A N 1
ATOM 662 C CA . PHE A 1 85 ? -8.741 6.733 4.601 1.00 97.88 85 PHE A CA 1
ATOM 663 C C . PHE A 1 85 ? -10.088 6.053 4.369 1.00 97.88 85 PHE A C 1
ATOM 665 O O . PHE A 1 85 ? -10.482 5.130 5.086 1.00 97.88 85 PHE A O 1
ATOM 672 N N . ASP A 1 86 ? -10.788 6.515 3.342 1.00 97.69 86 ASP A N 1
ATOM 673 C CA . ASP A 1 86 ? -11.906 5.806 2.745 1.00 97.69 86 ASP A CA 1
ATOM 674 C C . ASP A 1 86 ? -11.355 4.810 1.722 1.00 97.69 86 ASP A C 1
ATOM 676 O O . ASP A 1 86 ? -10.611 5.173 0.807 1.00 97.69 86 ASP A O 1
ATOM 680 N N . GLN A 1 87 ? -11.704 3.534 1.893 1.00 96.19 87 GLN A N 1
ATOM 681 C CA . GLN A 1 87 ? -11.360 2.492 0.933 1.00 96.19 87 GLN A CA 1
ATOM 682 C C . GLN A 1 87 ? -12.358 2.531 -0.225 1.00 96.19 87 GLN A C 1
ATOM 684 O O . GLN A 1 87 ? -13.481 2.044 -0.092 1.00 96.19 87 GLN A O 1
ATOM 689 N N . GLU A 1 88 ? -11.943 3.088 -1.361 1.00 95.75 88 GLU A N 1
ATOM 690 C CA . GLU A 1 88 ? -12.786 3.180 -2.556 1.00 95.75 88 GLU A CA 1
ATOM 691 C C . GLU A 1 88 ? -12.807 1.856 -3.329 1.00 95.75 88 GLU A C 1
ATOM 693 O O . GLU A 1 88 ? -13.857 1.438 -3.817 1.00 95.75 88 GLU A O 1
ATOM 698 N N . GLU A 1 89 ? -11.671 1.154 -3.403 1.00 94.44 89 GLU A N 1
ATOM 699 C CA . GLU A 1 89 ? -11.588 -0.154 -4.057 1.00 94.44 89 GLU A CA 1
ATOM 700 C C . GLU A 1 89 ? -10.518 -1.050 -3.415 1.00 94.44 89 GLU A C 1
ATOM 702 O O . GLU A 1 89 ? -9.499 -0.568 -2.921 1.00 94.44 89 GLU A O 1
ATOM 707 N N . ILE A 1 90 ? -10.731 -2.369 -3.456 1.00 94.56 90 ILE A N 1
ATOM 708 C CA . ILE A 1 90 ? -9.697 -3.368 -3.172 1.00 94.56 90 ILE A CA 1
ATOM 709 C C . ILE A 1 90 ? -9.780 -4.513 -4.181 1.00 94.56 90 ILE A C 1
ATOM 711 O O . ILE A 1 90 ? -10.840 -5.101 -4.396 1.00 94.56 90 ILE A O 1
ATOM 715 N N . TYR A 1 91 ? -8.657 -4.837 -4.807 1.00 93.31 91 TYR A N 1
ATOM 716 C CA . TYR A 1 91 ? -8.557 -5.898 -5.808 1.00 93.31 91 TYR A CA 1
ATOM 717 C C . TYR A 1 91 ? -7.156 -6.500 -5.799 1.00 93.31 91 TYR A C 1
ATOM 719 O O . TYR A 1 91 ? -6.322 -6.164 -4.971 1.00 93.31 91 TYR A O 1
ATOM 727 N N . ASN A 1 92 ? -6.881 -7.416 -6.714 1.00 88.88 92 ASN A N 1
ATOM 728 C CA . ASN A 1 92 ? -5.530 -7.848 -7.030 1.00 88.88 92 ASN A CA 1
ATOM 729 C C . ASN A 1 92 ? -5.344 -7.852 -8.551 1.00 88.88 92 ASN A C 1
ATOM 731 O O . ASN A 1 92 ? -6.321 -7.932 -9.295 1.00 88.88 92 ASN A O 1
ATOM 735 N N . ILE A 1 93 ? -4.101 -7.765 -9.012 1.00 81.00 93 ILE A N 1
ATOM 736 C CA . ILE A 1 93 ? -3.740 -7.915 -10.422 1.00 81.00 93 ILE A CA 1
ATOM 737 C C . ILE A 1 93 ? -2.863 -9.158 -10.540 1.00 81.00 93 ILE A C 1
ATOM 739 O O . ILE A 1 93 ? -1.895 -9.336 -9.797 1.00 81.00 93 ILE A O 1
ATOM 743 N N . LYS A 1 94 ? -3.214 -10.062 -11.456 1.00 68.94 94 LYS A N 1
ATOM 744 C CA . LYS A 1 94 ? -2.381 -11.236 -11.719 1.00 68.94 94 LYS A CA 1
ATOM 745 C C . LYS A 1 94 ? -1.140 -10.790 -12.498 1.00 68.94 94 LYS A C 1
ATOM 747 O O . LYS A 1 94 ? -1.275 -10.174 -13.549 1.00 68.94 94 LYS A O 1
ATOM 752 N N . PHE A 1 95 ? 0.043 -11.120 -11.978 1.00 60.19 95 PHE A N 1
ATOM 753 C CA . PHE A 1 95 ? 1.344 -10.746 -12.545 1.00 60.19 95 PHE A CA 1
ATOM 754 C C . PHE A 1 95 ? 1.400 -11.002 -14.063 1.00 60.19 95 PHE A C 1
ATOM 756 O O . PHE A 1 95 ? 0.972 -12.067 -14.521 1.00 60.19 95 PHE A O 1
ATOM 763 N N . ASN A 1 96 ? 1.909 -10.031 -14.829 1.00 54.41 96 ASN A N 1
ATOM 764 C CA . ASN A 1 96 ? 1.943 -10.017 -16.301 1.00 54.41 96 ASN A CA 1
ATOM 765 C C . ASN A 1 96 ? 0.572 -10.066 -17.001 1.00 54.41 96 ASN A C 1
ATOM 767 O O . ASN A 1 96 ? 0.472 -10.465 -18.161 1.00 54.41 96 ASN A O 1
ATOM 771 N N . THR A 1 97 ? -0.501 -9.671 -16.317 1.00 60.91 97 THR A N 1
ATOM 772 C CA . THR A 1 97 ? -1.819 -9.477 -16.927 1.00 60.91 97 THR A CA 1
ATOM 773 C C . THR A 1 97 ? -2.456 -8.207 -16.379 1.00 60.91 97 THR A C 1
ATOM 775 O O . THR A 1 97 ? -2.246 -7.863 -15.226 1.00 60.91 97 THR A O 1
ATOM 778 N N . SER A 1 98 ? -3.316 -7.562 -17.158 1.00 64.44 98 SER A N 1
ATOM 779 C CA . SER A 1 98 ? -4.172 -6.458 -16.698 1.00 64.44 98 SER A CA 1
ATOM 780 C C . SER A 1 98 ? -5.500 -6.947 -16.093 1.00 64.44 98 SER A C 1
ATOM 782 O O . SER A 1 98 ? -6.437 -6.173 -15.894 1.00 64.44 98 SER A O 1
ATOM 784 N N . VAL A 1 99 ? -5.614 -8.252 -15.809 1.00 75.69 99 VAL A N 1
ATOM 785 C CA . VAL A 1 99 ? -6.852 -8.869 -15.324 1.00 75.69 99 VAL A CA 1
ATOM 786 C C . VAL A 1 99 ? -6.952 -8.714 -13.811 1.00 75.69 99 VAL A C 1
ATOM 788 O O . VAL A 1 99 ? -6.126 -9.240 -13.057 1.00 75.69 99 VAL A O 1
ATOM 791 N N . ARG A 1 100 ? -8.013 -8.030 -13.372 1.00 84.56 100 ARG A N 1
ATOM 792 C CA . ARG A 1 100 ? -8.365 -7.903 -11.957 1.00 84.56 100 ARG A CA 1
ATOM 793 C C . ARG A 1 100 ? -8.889 -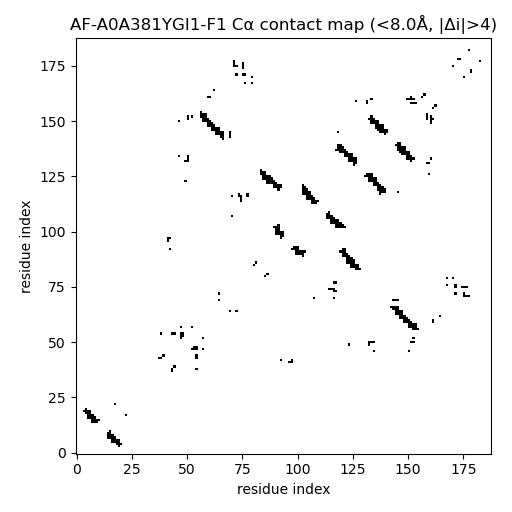9.229 -11.412 1.00 84.56 100 ARG A C 1
ATOM 795 O O . ARG A 1 100 ? -9.727 -9.886 -12.029 1.00 84.56 100 ARG A O 1
ATOM 802 N N . THR A 1 101 ? -8.422 -9.598 -10.229 1.00 86.75 101 THR A N 1
ATOM 803 C CA . THR A 1 101 ? -8.889 -10.759 -9.467 1.00 86.75 101 THR A CA 1
ATOM 804 C C . THR A 1 101 ? -9.257 -10.346 -8.047 1.00 86.75 101 THR A C 1
ATOM 806 O O . THR A 1 101 ? -8.943 -9.239 -7.608 1.00 86.75 101 THR A O 1
ATOM 809 N N . ALA A 1 102 ? -9.886 -11.253 -7.300 1.00 90.06 102 ALA A N 1
ATOM 810 C CA . ALA A 1 102 ? -10.129 -11.040 -5.879 1.00 90.06 102 ALA A CA 1
ATOM 811 C C . ALA A 1 102 ? -8.800 -10.856 -5.106 1.00 90.06 102 ALA A C 1
ATOM 813 O O . ALA A 1 102 ? -7.805 -11.512 -5.450 1.00 90.06 102 ALA A O 1
ATOM 814 N N . PRO A 1 103 ? -8.769 -9.983 -4.082 1.00 92.88 103 PRO A N 1
ATOM 815 C CA . PRO A 1 103 ? -7.636 -9.879 -3.170 1.00 92.88 103 PRO A CA 1
ATOM 816 C C . PRO A 1 103 ? -7.472 -11.167 -2.356 1.00 92.88 103 PRO A C 1
ATOM 818 O O . PRO A 1 103 ? -8.433 -11.896 -2.111 1.00 92.88 103 PRO A O 1
ATOM 821 N N . SER A 1 104 ? -6.240 -11.456 -1.945 1.00 91.19 104 SER A N 1
ATOM 822 C CA . SER A 1 104 ? -5.934 -12.558 -1.029 1.00 91.19 104 SER A CA 1
ATOM 823 C C . SER A 1 104 ? -5.680 -12.022 0.371 1.00 91.19 104 SER A C 1
ATOM 825 O O . SER A 1 104 ? -5.013 -10.996 0.532 1.00 91.19 104 SER A O 1
ATOM 827 N N . TYR A 1 105 ? -6.174 -12.750 1.364 1.00 91.00 105 TYR A N 1
ATOM 828 C CA . TYR A 1 105 ? -6.040 -12.424 2.776 1.00 91.00 105 TYR A CA 1
ATOM 829 C C . TYR A 1 105 ? -5.300 -13.540 3.509 1.00 91.00 105 TYR A C 1
ATOM 831 O O . TYR A 1 105 ? -5.317 -14.691 3.070 1.00 91.00 105 TYR A O 1
ATOM 839 N N . THR A 1 106 ? -4.687 -13.181 4.629 1.00 88.19 106 THR A N 1
ATOM 840 C CA . THR A 1 106 ? -4.061 -14.110 5.566 1.00 88.19 106 THR A CA 1
ATOM 841 C C . THR A 1 106 ? -4.766 -14.004 6.907 1.00 88.19 106 THR A C 1
ATOM 843 O O . THR A 1 106 ? -4.976 -12.901 7.419 1.00 88.19 106 THR A O 1
ATOM 846 N N . ASP A 1 107 ? -5.102 -15.161 7.469 1.00 88.50 107 ASP A N 1
ATOM 847 C CA . ASP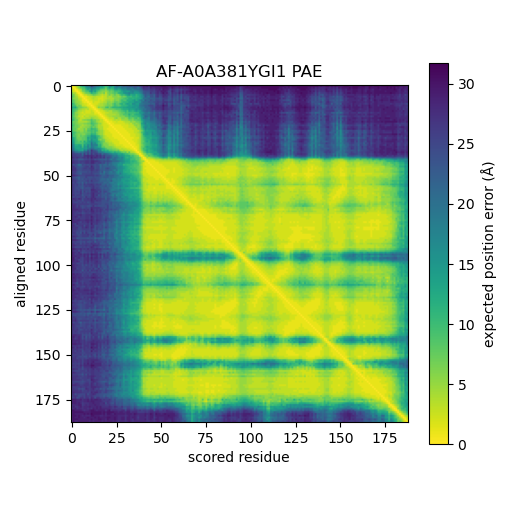 A 1 107 ? -5.647 -15.278 8.814 1.00 88.50 107 ASP A CA 1
ATOM 848 C C . ASP A 1 107 ? -4.529 -15.561 9.818 1.00 88.50 107 ASP A C 1
ATOM 850 O O . ASP A 1 107 ? -3.608 -16.330 9.536 1.00 88.50 107 ASP A O 1
ATOM 854 N N . PHE A 1 108 ? -4.634 -14.988 11.012 1.00 84.31 108 PHE A N 1
ATOM 855 C CA . PHE A 1 108 ? -3.776 -15.336 12.141 1.00 84.31 108 PHE A CA 1
ATOM 856 C C . PHE A 1 108 ? -4.540 -15.234 13.462 1.00 84.31 108 PHE A C 1
ATOM 858 O O . PHE A 1 108 ? -5.552 -14.539 13.569 1.00 84.31 108 PHE A O 1
ATOM 865 N N . ASP A 1 109 ? -4.054 -15.948 14.473 1.00 81.56 109 ASP A N 1
ATOM 866 C CA . ASP A 1 109 ? -4.576 -15.878 15.835 1.00 81.56 109 ASP A CA 1
ATOM 867 C C . ASP A 1 109 ? -3.607 -15.075 16.700 1.00 81.56 109 ASP A C 1
ATOM 869 O O . ASP A 1 109 ? -2.403 -15.334 16.710 1.00 81.56 109 ASP A O 1
ATOM 873 N N . LEU A 1 110 ? -4.133 -14.094 17.425 1.00 74.88 110 LEU A N 1
ATOM 874 C CA . LEU A 1 110 ? -3.399 -13.398 18.463 1.00 7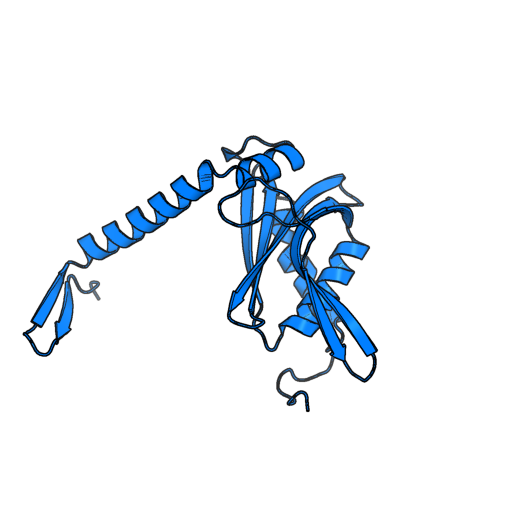4.88 110 LEU A CA 1
ATOM 875 C C . LEU A 1 110 ? -4.244 -13.378 19.737 1.00 74.88 110 LEU A C 1
ATOM 877 O O . LEU A 1 110 ? -5.292 -12.730 19.806 1.00 74.88 110 LEU A O 1
ATOM 881 N N . ARG A 1 111 ? -3.754 -14.076 20.770 1.00 73.56 111 ARG A N 1
ATOM 882 C CA . ARG A 1 111 ? -4.385 -14.187 22.100 1.00 73.56 111 ARG A CA 1
ATOM 883 C C . ARG A 1 111 ? -5.830 -14.711 22.051 1.00 73.56 111 ARG A C 1
ATOM 885 O O . ARG A 1 111 ? -6.691 -14.225 22.783 1.00 73.56 111 ARG A O 1
ATOM 892 N N . GLY A 1 112 ? -6.105 -15.691 21.191 1.00 76.31 112 GLY A N 1
ATOM 893 C CA . GLY A 1 112 ? -7.426 -16.303 21.033 1.00 76.31 112 GLY A CA 1
ATOM 894 C C . GLY A 1 112 ? -8.396 -15.470 20.194 1.00 76.31 112 GLY A C 1
ATOM 895 O O . GLY A 1 112 ? -9.571 -15.824 20.084 1.00 76.31 112 GLY A O 1
ATOM 896 N N . THR A 1 113 ? -7.931 -14.357 19.619 1.00 78.69 113 THR A N 1
ATOM 897 C CA . THR A 1 113 ? -8.697 -13.553 18.667 1.00 78.69 113 THR A CA 1
ATOM 898 C C . THR A 1 113 ? -8.162 -13.804 17.268 1.00 78.69 113 THR A C 1
ATOM 900 O O . THR A 1 113 ? -6.970 -13.649 17.013 1.00 78.69 113 THR A O 1
ATOM 903 N N . LYS A 1 114 ? -9.057 -14.170 16.350 1.00 85.44 114 LYS A N 1
ATOM 904 C CA . LYS A 1 114 ? -8.718 -14.351 14.940 1.00 85.44 114 LYS A CA 1
ATOM 905 C C . LYS A 1 114 ? -8.786 -13.020 14.208 1.00 85.44 114 LYS A C 1
ATOM 907 O O . LYS A 1 114 ? -9.783 -12.306 14.314 1.00 85.44 114 LYS A O 1
ATOM 912 N N . TYR A 1 115 ? -7.754 -12.737 13.434 1.00 84.94 115 TYR A N 1
ATOM 913 C CA . TYR A 1 115 ? -7.640 -11.562 12.586 1.00 84.94 115 TYR A CA 1
ATOM 914 C C . TYR A 1 115 ? -7.436 -11.995 11.139 1.00 84.94 115 TYR A C 1
ATOM 916 O O . TYR A 1 115 ? -6.795 -13.010 10.877 1.00 84.94 115 TYR A O 1
ATOM 924 N N . THR A 1 116 ? -7.949 -11.185 10.217 1.00 88.94 116 THR A N 1
ATOM 925 C CA . THR A 1 116 ? -7.802 -11.372 8.772 1.00 88.94 116 THR A CA 1
ATOM 926 C C . THR A 1 116 ? -7.260 -10.078 8.180 1.00 88.94 116 THR A C 1
ATOM 928 O O . THR A 1 116 ? -7.885 -9.023 8.323 1.00 88.94 116 THR A O 1
ATOM 931 N N . VAL A 1 117 ? -6.103 -10.146 7.520 1.00 89.38 117 VAL A N 1
ATOM 932 C CA . VAL A 1 117 ? -5.425 -8.982 6.923 1.00 89.38 117 VAL A CA 1
ATOM 933 C C . VAL A 1 117 ? -5.134 -9.205 5.439 1.00 89.38 117 VAL A C 1
ATOM 935 O O . VAL A 1 117 ? -4.963 -10.353 5.021 1.00 89.38 117 VAL A O 1
ATOM 938 N N . PRO A 1 118 ? -5.095 -8.144 4.609 1.00 88.75 118 PRO A N 1
ATOM 939 C CA . PRO A 1 118 ? -4.679 -8.264 3.214 1.00 88.75 118 PRO A CA 1
ATOM 940 C C . PRO A 1 118 ? -3.264 -8.844 3.108 1.00 88.75 118 PRO A C 1
ATOM 942 O O . PRO A 1 118 ? -2.393 -8.501 3.898 1.00 88.75 118 PRO A O 1
ATOM 945 N N . PHE A 1 119 ? -3.028 -9.713 2.128 1.00 87.44 119 PHE A N 1
ATOM 946 C CA . PHE A 1 119 ? -1.710 -10.317 1.880 1.00 87.44 119 PHE A CA 1
ATOM 947 C C . PHE A 1 119 ? -1.245 -10.127 0.440 1.00 87.44 119 PHE A C 1
ATOM 949 O O . PHE A 1 119 ? -0.083 -9.837 0.183 1.00 87.44 119 PHE A O 1
ATOM 956 N N . ARG A 1 120 ? -2.171 -10.251 -0.514 1.00 90.25 120 ARG A N 1
ATOM 957 C CA . ARG A 1 120 ? -1.937 -9.895 -1.913 1.00 90.25 120 ARG A CA 1
ATOM 958 C C . ARG A 1 120 ? -3.114 -9.076 -2.403 1.00 90.25 120 ARG A C 1
ATOM 960 O O . ARG A 1 120 ? -4.163 -9.631 -2.741 1.00 90.25 120 ARG A O 1
ATOM 967 N N . ALA A 1 121 ? -2.953 -7.764 -2.379 1.00 92.38 121 ALA A N 1
ATOM 968 C CA . ALA A 1 121 ? -4.022 -6.832 -2.683 1.00 92.38 121 ALA A CA 1
ATOM 969 C C . ALA A 1 121 ? -3.468 -5.486 -3.149 1.00 92.38 121 ALA A C 1
ATOM 971 O O . ALA A 1 121 ? -2.343 -5.119 -2.837 1.00 92.38 121 ALA A O 1
ATOM 972 N N . ILE A 1 122 ? -4.296 -4.746 -3.864 1.00 94.06 122 ILE A N 1
ATOM 973 C CA . ILE A 1 122 ? -4.124 -3.356 -4.249 1.00 94.06 122 ILE A CA 1
ATOM 974 C C . ILE A 1 122 ? -5.336 -2.627 -3.686 1.00 94.06 122 ILE A C 1
ATOM 976 O O . ILE A 1 122 ? -6.473 -3.035 -3.933 1.00 94.06 122 ILE A O 1
ATOM 980 N N . MET A 1 123 ? -5.087 -1.582 -2.908 1.00 96.25 123 MET A N 1
ATOM 981 C CA . MET A 1 123 ? -6.100 -0.768 -2.252 1.00 96.25 123 MET A CA 1
ATOM 982 C C . MET A 1 123 ? -6.051 0.646 -2.811 1.00 96.25 123 MET A C 1
ATOM 984 O O . MET A 1 123 ? -5.046 1.336 -2.661 1.00 96.25 123 MET A O 1
ATOM 988 N N . ASN A 1 124 ? -7.158 1.068 -3.411 1.00 97.00 124 ASN A N 1
ATOM 989 C CA . ASN A 1 124 ? -7.391 2.438 -3.840 1.00 97.00 124 ASN A CA 1
ATOM 990 C C . ASN A 1 124 ? -8.011 3.196 -2.669 1.00 97.00 124 ASN A C 1
ATOM 992 O O . ASN A 1 124 ? -9.101 2.845 -2.201 1.00 97.00 124 ASN A O 1
ATOM 996 N N . LEU A 1 125 ? -7.285 4.189 -2.167 1.00 97.75 125 LEU A N 1
ATOM 997 C CA . LEU A 1 125 ? -7.615 4.885 -0.934 1.00 97.75 125 LEU A CA 1
ATOM 998 C C . LEU A 1 125 ? -7.714 6.383 -1.167 1.00 97.75 125 LEU A C 1
ATOM 1000 O O . LEU A 1 125 ? -6.872 6.980 -1.836 1.00 97.75 125 LEU A O 1
ATOM 1004 N N . LYS A 1 126 ? -8.693 6.997 -0.508 1.00 97.56 126 LYS A N 1
ATOM 1005 C CA . LYS A 1 126 ? -8.855 8.444 -0.450 1.00 97.56 126 LYS A CA 1
ATOM 1006 C C . LYS A 1 126 ? -8.710 8.923 0.987 1.00 97.56 126 LYS A C 1
ATOM 1008 O O . LYS A 1 126 ? -9.418 8.450 1.871 1.00 97.56 126 LYS A O 1
ATOM 1013 N N . HIS A 1 127 ? -7.797 9.849 1.244 1.00 96.62 127 HIS A N 1
ATOM 1014 C CA . HIS A 1 127 ? -7.602 10.404 2.578 1.00 96.62 127 HIS A CA 1
ATOM 1015 C C . HIS A 1 127 ? -8.842 11.195 3.006 1.00 96.62 127 HIS A C 1
ATOM 1017 O O . HIS A 1 127 ? -9.317 12.055 2.263 1.00 96.62 127 HIS A O 1
ATOM 1023 N N . LYS A 1 128 ? -9.376 10.916 4.200 1.00 96.88 128 LYS A N 1
ATOM 1024 C CA . LYS A 1 128 ? -10.664 11.475 4.647 1.00 96.88 128 LYS A CA 1
ATOM 1025 C C . LYS A 1 128 ? -10.629 12.988 4.838 1.00 96.88 128 LYS A C 1
ATOM 1027 O O . LYS A 1 128 ? -11.626 13.656 4.588 1.00 96.88 128 LYS A O 1
ATOM 1032 N N . GLU A 1 129 ? -9.496 13.524 5.289 1.00 94.38 129 GLU A N 1
ATOM 1033 C CA . GLU A 1 129 ? -9.373 14.952 5.604 1.00 94.38 129 GLU A CA 1
ATOM 1034 C C . GLU A 1 129 ? -8.990 15.790 4.382 1.00 94.38 129 GLU A C 1
ATOM 1036 O O . GLU A 1 129 ? -9.595 16.827 4.125 1.00 94.38 129 GLU A O 1
ATOM 1041 N N . THR A 1 130 ? -7.990 15.344 3.615 1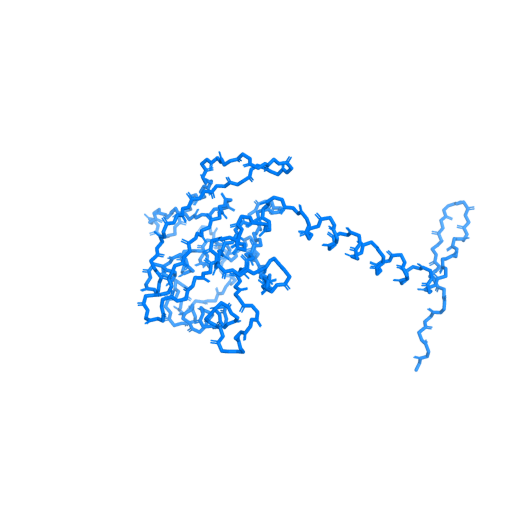.00 93.25 130 THR A N 1
ATOM 1042 C CA . THR A 1 130 ? -7.444 16.113 2.480 1.00 93.25 130 THR A CA 1
ATOM 1043 C C . THR A 1 130 ? -8.091 15.747 1.147 1.00 93.25 130 THR A C 1
ATOM 1045 O O . THR A 1 130 ? -7.992 16.505 0.186 1.00 93.25 130 THR A O 1
ATOM 1048 N N . GLY A 1 131 ? -8.745 14.586 1.061 1.00 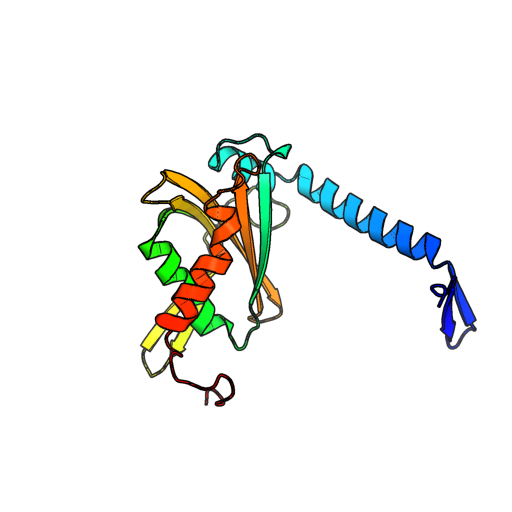93.69 131 GLY A N 1
ATOM 1049 C CA . GLY A 1 131 ? -9.284 14.045 -0.184 1.00 93.69 131 GLY A CA 1
ATOM 1050 C C . GLY A 1 131 ? -8.226 13.500 -1.148 1.00 93.69 131 GLY A C 1
ATOM 1051 O O . GLY A 1 131 ? -8.596 13.079 -2.244 1.00 93.69 131 GLY A O 1
ATOM 1052 N N . GLU A 1 132 ? -6.946 13.503 -0.761 1.00 94.38 132 GLU A N 1
ATOM 1053 C CA . GLU A 1 132 ? -5.832 13.007 -1.575 1.00 94.38 132 GLU A CA 1
ATOM 1054 C C . GLU A 1 132 ? -5.972 11.504 -1.835 1.00 94.38 132 GLU A C 1
ATOM 1056 O O . GLU A 1 132 ? -6.287 10.734 -0.924 1.00 94.38 132 GLU A O 1
ATOM 1061 N N . LYS A 1 133 ? -5.740 11.085 -3.080 1.00 96.00 133 LYS A N 1
ATOM 1062 C CA . LYS A 1 133 ? -5.814 9.683 -3.489 1.00 96.00 133 LYS A CA 1
ATOM 1063 C C . LYS A 1 133 ? -4.440 9.039 -3.490 1.00 96.00 133 LYS A C 1
ATOM 1065 O O . LYS A 1 133 ? -3.482 9.607 -4.009 1.00 96.00 133 LYS A O 1
ATOM 1070 N N . ILE A 1 134 ? -4.376 7.820 -2.977 1.00 96.38 134 ILE A N 1
ATOM 1071 C CA . ILE A 1 134 ? -3.174 6.992 -2.959 1.00 96.38 134 ILE A CA 1
ATOM 1072 C C . ILE A 1 134 ? -3.534 5.548 -3.307 1.00 96.38 134 ILE A C 1
ATOM 1074 O O . ILE A 1 134 ? -4.676 5.118 -3.131 1.00 96.38 134 ILE A O 1
ATOM 1078 N N . VAL A 1 135 ? -2.545 4.775 -3.746 1.00 96.00 135 VAL A N 1
ATOM 1079 C CA . VAL A 1 135 ? -2.692 3.324 -3.915 1.00 96.00 135 VAL A CA 1
ATOM 1080 C C . VAL A 1 135 ? -1.717 2.608 -2.998 1.00 96.00 135 VAL A C 1
ATOM 1082 O O . VAL A 1 135 ? -0.532 2.916 -2.999 1.00 96.00 135 VAL A O 1
ATOM 1085 N N . VAL A 1 136 ? -2.197 1.630 -2.237 1.00 95.94 136 VAL A N 1
ATOM 1086 C CA . VAL A 1 136 ? -1.350 0.758 -1.414 1.00 95.94 136 VAL A CA 1
ATOM 1087 C C . VAL A 1 136 ? -1.364 -0.643 -2.007 1.00 95.94 136 VAL A C 1
ATOM 1089 O O . VAL A 1 136 ? -2.425 -1.246 -2.161 1.00 95.94 136 VAL A O 1
ATOM 1092 N N . TRP A 1 137 ? -0.192 -1.171 -2.341 1.00 93.06 137 TRP A N 1
ATOM 1093 C CA . TRP A 1 137 ? -0.021 -2.473 -2.970 1.00 93.06 137 TRP A CA 1
ATOM 1094 C C . TRP A 1 137 ? 0.769 -3.417 -2.063 1.00 93.06 137 TRP A C 1
ATOM 1096 O O . TRP A 1 137 ? 1.925 -3.164 -1.740 1.00 93.06 137 TRP A O 1
ATOM 1106 N N . PHE A 1 138 ? 0.134 -4.521 -1.677 1.00 91.56 138 PHE A N 1
ATOM 1107 C CA . PHE A 1 138 ? 0.702 -5.604 -0.879 1.00 91.56 138 PHE A CA 1
ATOM 1108 C C . PHE A 1 138 ? 1.254 -6.696 -1.803 1.00 91.56 138 PHE A C 1
ATOM 1110 O O . PHE A 1 138 ? 0.493 -7.336 -2.544 1.00 91.56 138 PHE A O 1
ATOM 1117 N N . ILE A 1 139 ? 2.571 -6.896 -1.766 1.00 88.19 139 ILE A N 1
ATOM 1118 C CA . ILE A 1 139 ? 3.321 -7.774 -2.666 1.00 88.19 139 ILE A CA 1
ATOM 1119 C C . ILE A 1 139 ? 4.040 -8.845 -1.830 1.00 88.19 139 ILE A C 1
ATOM 1121 O O . ILE A 1 139 ? 5.073 -8.572 -1.224 1.00 88.19 139 ILE A O 1
ATOM 1125 N N . PRO A 1 140 ? 3.538 -10.088 -1.791 1.00 85.00 140 PRO A N 1
ATOM 1126 C CA . PRO A 1 140 ? 4.226 -11.163 -1.087 1.00 85.00 140 PRO A CA 1
ATOM 1127 C C . PRO A 1 140 ? 5.391 -11.694 -1.929 1.00 85.00 140 PRO A C 1
ATOM 1129 O O . PRO A 1 140 ? 5.188 -12.008 -3.107 1.00 85.00 140 PRO A O 1
ATOM 1132 N N . PHE A 1 141 ? 6.578 -11.845 -1.333 1.00 74.62 141 PHE A N 1
ATOM 1133 C CA . PHE A 1 141 ? 7.779 -12.282 -2.062 1.00 74.62 141 PHE A CA 1
ATOM 1134 C C . PHE A 1 141 ? 8.502 -13.505 -1.468 1.00 74.62 141 PHE A C 1
ATOM 1136 O O . PHE A 1 141 ? 9.191 -14.191 -2.220 1.00 74.62 141 PHE A O 1
ATOM 1143 N N . ASP A 1 142 ? 8.289 -13.863 -0.195 1.00 67.31 142 ASP A N 1
ATOM 1144 C CA . ASP A 1 142 ? 8.715 -15.161 0.362 1.00 67.31 142 ASP A CA 1
ATOM 1145 C C . ASP A 1 142 ? 7.948 -15.510 1.646 1.00 67.31 142 ASP A C 1
ATOM 1147 O O . ASP A 1 142 ? 7.918 -14.713 2.580 1.00 67.31 142 ASP A O 1
ATOM 1151 N N . GLY A 1 143 ? 7.347 -16.701 1.731 1.00 70.06 143 GLY A N 1
ATOM 1152 C CA . GLY A 1 143 ? 6.596 -17.143 2.912 1.00 70.06 143 GLY A CA 1
ATOM 1153 C C . GLY A 1 143 ? 5.534 -16.130 3.368 1.00 70.06 143 GLY A C 1
ATOM 1154 O O . GLY A 1 143 ? 4.545 -15.913 2.672 1.00 70.06 143 GLY A O 1
ATOM 1155 N N . HIS A 1 144 ? 5.747 -15.525 4.543 1.00 68.31 144 HIS A N 1
ATOM 1156 C CA . HIS A 1 144 ? 4.915 -14.448 5.105 1.00 68.31 144 HIS A CA 1
ATOM 1157 C C . HIS A 1 144 ? 5.582 -13.060 5.054 1.00 68.31 144 HIS A C 1
ATOM 1159 O O . HIS A 1 144 ? 5.093 -12.132 5.693 1.00 68.31 144 HIS A O 1
ATOM 1165 N N . ASN A 1 145 ? 6.687 -12.899 4.324 1.00 76.44 145 ASN A N 1
ATOM 1166 C CA . ASN A 1 145 ? 7.266 -11.585 4.053 1.00 76.44 145 ASN A CA 1
ATOM 1167 C C . ASN A 1 145 ? 6.428 -10.863 2.994 1.00 76.44 145 ASN A C 1
ATOM 1169 O O . ASN A 1 145 ? 5.991 -11.465 2.003 1.00 76.44 145 ASN A O 1
ATOM 1173 N N . CYS A 1 146 ? 6.197 -9.575 3.218 1.00 85.00 146 CYS A N 1
ATOM 1174 C CA . CYS A 1 146 ? 5.374 -8.747 2.353 1.00 85.00 146 CYS A CA 1
ATOM 1175 C C . CYS A 1 146 ? 6.034 -7.392 2.159 1.00 85.00 146 CYS A C 1
ATOM 1177 O O . CYS A 1 146 ? 6.358 -6.716 3.131 1.00 85.00 146 CYS A O 1
ATOM 1179 N N . ASP A 1 147 ? 6.145 -6.981 0.905 1.00 87.38 147 ASP A N 1
ATOM 1180 C CA . ASP A 1 147 ? 6.429 -5.602 0.556 1.00 87.38 147 ASP A CA 1
ATOM 1181 C C . ASP A 1 147 ? 5.120 -4.817 0.515 1.00 87.38 147 ASP A C 1
ATOM 1183 O O . ASP A 1 147 ? 4.096 -5.295 0.012 1.00 87.38 147 ASP A O 1
ATOM 1187 N N . ILE A 1 148 ? 5.159 -3.591 1.021 1.00 90.75 148 ILE A N 1
ATOM 1188 C CA . ILE A 1 148 ? 4.103 -2.603 0.857 1.00 90.75 148 ILE A CA 1
ATOM 1189 C C . ILE A 1 148 ? 4.640 -1.492 -0.027 1.00 90.75 148 ILE A C 1
ATOM 1191 O O . ILE A 1 148 ? 5.547 -0.755 0.351 1.00 90.75 148 ILE A O 1
ATOM 1195 N N . LYS A 1 149 ? 4.041 -1.343 -1.206 1.00 91.94 149 LYS A N 1
ATOM 1196 C CA . LYS A 1 149 ? 4.329 -0.238 -2.112 1.00 91.94 149 LYS A CA 1
ATOM 1197 C C . LYS A 1 149 ? 3.217 0.801 -2.036 1.00 91.94 149 LYS A C 1
ATOM 1199 O O . LYS A 1 149 ? 2.054 0.480 -2.270 1.00 91.94 149 LYS A O 1
ATOM 1204 N N . ILE A 1 150 ? 3.561 2.039 -1.704 1.00 94.00 150 ILE A N 1
ATOM 1205 C CA . ILE A 1 150 ? 2.609 3.148 -1.575 1.00 94.00 150 ILE A CA 1
ATOM 1206 C C . ILE A 1 150 ? 2.824 4.082 -2.759 1.00 94.00 150 ILE A C 1
ATOM 1208 O O . ILE A 1 150 ? 3.887 4.682 -2.883 1.00 94.00 150 ILE A O 1
ATOM 1212 N N . HIS A 1 151 ? 1.825 4.205 -3.623 1.00 93.75 151 HIS A N 1
ATOM 1213 C CA . HIS A 1 151 ? 1.833 5.083 -4.784 1.00 93.75 151 HIS A CA 1
ATOM 1214 C C . HIS A 1 151 ? 1.056 6.368 -4.506 1.00 93.75 151 HIS A C 1
ATOM 1216 O O . HIS A 1 151 ? -0.045 6.327 -3.950 1.00 93.75 151 HIS A O 1
ATOM 1222 N N . TYR A 1 152 ? 1.616 7.498 -4.926 1.00 93.88 152 TYR A N 1
ATOM 1223 C CA . TYR A 1 152 ? 1.061 8.830 -4.686 1.00 93.88 152 TYR A CA 1
ATOM 1224 C C . TYR A 1 152 ? 1.512 9.828 -5.759 1.00 93.88 152 TYR A C 1
ATOM 1226 O O . TYR A 1 152 ? 2.389 9.535 -6.575 1.00 93.88 152 TYR A O 1
ATOM 1234 N N . ALA A 1 153 ? 0.900 11.012 -5.761 1.00 90.19 153 ALA A N 1
ATOM 1235 C CA . ALA A 1 153 ? 1.250 12.094 -6.674 1.00 90.19 153 ALA A CA 1
ATOM 1236 C C . ALA A 1 153 ? 2.590 12.744 -6.279 1.00 90.19 153 ALA A C 1
ATOM 1238 O O . ALA A 1 153 ? 2.718 13.314 -5.197 1.00 90.19 153 ALA A O 1
ATOM 1239 N N . GLY A 1 154 ? 3.584 12.702 -7.168 1.00 78.56 154 GLY A N 1
ATOM 1240 C CA . GLY A 1 154 ? 4.915 13.279 -6.946 1.00 78.56 154 GLY A CA 1
ATOM 1241 C C . GLY A 1 154 ? 4.992 14.803 -7.016 1.00 78.56 154 GLY A C 1
ATOM 1242 O O . GLY A 1 154 ? 6.023 15.381 -6.686 1.00 78.56 154 GLY A O 1
ATOM 1243 N N . THR A 1 155 ? 3.915 15.465 -7.435 1.00 74.06 155 THR A N 1
ATOM 1244 C CA . THR A 1 155 ? 3.848 16.920 -7.629 1.00 74.06 155 THR A CA 1
ATOM 1245 C C . THR A 1 155 ? 3.721 17.713 -6.328 1.00 74.06 155 THR A C 1
ATOM 1247 O O . THR A 1 155 ? 3.834 18.938 -6.350 1.00 74.06 155 THR A O 1
ATOM 1250 N N . HIS A 1 156 ? 3.475 17.042 -5.199 1.00 70.56 156 HIS A N 1
ATOM 1251 C CA . HIS A 1 156 ? 3.255 17.677 -3.903 1.00 70.56 156 HIS A CA 1
ATOM 1252 C C . HIS A 1 156 ? 4.303 17.228 -2.886 1.00 70.56 156 HIS A C 1
ATOM 1254 O O . HIS A 1 156 ? 4.342 16.065 -2.482 1.00 70.56 156 HIS A O 1
ATOM 1260 N N . ASP A 1 157 ? 5.130 18.171 -2.427 1.00 71.31 157 ASP A N 1
ATOM 1261 C CA . ASP A 1 157 ? 6.154 17.894 -1.414 1.00 71.31 157 ASP A CA 1
ATOM 1262 C C . ASP A 1 157 ? 5.569 17.428 -0.073 1.00 71.31 157 ASP A C 1
ATOM 1264 O O . ASP A 1 157 ? 6.213 16.620 0.603 1.00 71.31 157 ASP A O 1
ATOM 1268 N N . ASP A 1 158 ? 4.341 17.865 0.234 1.00 74.56 158 ASP A N 1
ATOM 1269 C CA . ASP A 1 158 ? 3.561 17.547 1.437 1.00 74.56 158 ASP A CA 1
ATOM 1270 C C . ASP A 1 158 ? 2.502 16.448 1.195 1.00 74.56 158 ASP A C 1
ATOM 1272 O O . ASP A 1 158 ? 1.499 16.377 1.906 1.00 74.56 158 ASP A O 1
ATOM 1276 N N . SER A 1 159 ? 2.686 15.602 0.172 1.00 84.56 159 SER A N 1
ATOM 1277 C CA . SER A 1 159 ? 1.770 14.488 -0.125 1.00 84.56 159 SER A CA 1
ATOM 1278 C C . SER A 1 159 ? 1.568 13.579 1.095 1.00 84.56 159 SER A C 1
ATOM 1280 O O . SER A 1 159 ? 2.532 13.099 1.705 1.00 84.56 159 SER A O 1
ATOM 1282 N N . VAL A 1 160 ? 0.304 13.267 1.404 1.00 89.06 160 VAL A N 1
ATOM 1283 C CA . VAL A 1 160 ? -0.062 12.300 2.450 1.00 89.06 160 VAL A CA 1
ATOM 1284 C C . VAL A 1 160 ? 0.586 10.944 2.178 1.00 89.06 160 VAL A C 1
ATOM 1286 O O . VAL A 1 160 ? 1.058 10.295 3.110 1.00 89.06 160 VAL A O 1
ATOM 1289 N N . GLY A 1 161 ? 0.664 10.528 0.910 1.00 87.75 161 GLY A N 1
ATOM 1290 C CA . GLY A 1 161 ? 1.293 9.267 0.519 1.00 87.75 161 GLY A CA 1
ATOM 1291 C C . GLY A 1 161 ? 2.789 9.204 0.833 1.00 87.75 161 GLY A C 1
ATOM 1292 O O . GLY A 1 161 ? 3.262 8.185 1.334 1.00 87.75 161 GLY A O 1
ATOM 1293 N N . LYS A 1 162 ? 3.519 10.309 0.633 1.00 90.12 162 LYS A N 1
ATOM 1294 C CA . LYS A 1 162 ? 4.958 10.412 0.938 1.00 90.12 162 LYS A CA 1
ATOM 1295 C C . LYS A 1 162 ? 5.254 10.227 2.430 1.00 90.12 162 LYS A C 1
ATOM 1297 O O . LYS A 1 162 ? 6.247 9.598 2.783 1.00 90.12 162 LYS A O 1
ATOM 1302 N N . GLY A 1 163 ? 4.400 10.770 3.301 1.00 89.38 163 GLY A N 1
ATOM 1303 C CA . GLY A 1 163 ? 4.537 10.684 4.761 1.00 89.38 163 GLY A CA 1
ATOM 1304 C C . GLY A 1 163 ? 3.820 9.498 5.412 1.00 89.38 163 GLY A C 1
ATOM 1305 O O . GLY A 1 163 ? 3.927 9.319 6.626 1.00 89.38 163 GLY A O 1
ATOM 1306 N N . LEU A 1 164 ? 3.080 8.697 4.639 1.00 93.94 164 LEU A N 1
ATOM 1307 C CA . LEU A 1 164 ? 2.140 7.710 5.170 1.00 93.94 164 LEU A CA 1
ATOM 1308 C C . LEU A 1 164 ? 2.809 6.706 6.103 1.00 93.94 164 LEU A C 1
ATOM 1310 O O . LEU A 1 164 ? 2.305 6.467 7.198 1.00 93.94 164 LEU A O 1
ATOM 1314 N N . TRP A 1 165 ? 3.937 6.131 5.682 1.00 93.31 165 TRP A N 1
ATOM 1315 C CA . TRP A 1 165 ? 4.614 5.103 6.469 1.00 93.31 165 TRP A CA 1
ATOM 1316 C C . TRP A 1 165 ? 5.165 5.655 7.782 1.00 93.31 165 TRP A C 1
ATOM 1318 O O . TRP A 1 165 ? 4.937 5.072 8.837 1.00 93.31 165 TRP A O 1
ATOM 1328 N N . THR A 1 166 ? 5.801 6.827 7.748 1.00 92.19 166 THR A N 1
ATOM 1329 C CA . THR A 1 166 ? 6.287 7.516 8.952 1.00 92.19 166 THR A CA 1
ATOM 1330 C C . THR A 1 166 ? 5.149 7.783 9.938 1.00 92.19 166 THR A C 1
ATOM 1332 O O . THR A 1 166 ? 5.254 7.440 11.115 1.00 92.19 166 THR A O 1
ATOM 1335 N N . ASN A 1 167 ? 4.027 8.324 9.453 1.00 93.00 167 ASN A N 1
ATOM 1336 C CA . ASN A 1 167 ? 2.855 8.605 10.283 1.00 93.00 167 ASN A CA 1
ATOM 1337 C C . ASN A 1 167 ? 2.232 7.320 10.850 1.00 93.00 167 ASN A C 1
ATOM 1339 O O . ASN A 1 167 ? 1.799 7.287 12.004 1.00 93.00 167 ASN A O 1
ATOM 1343 N N . PHE A 1 168 ? 2.198 6.251 10.052 1.00 94.31 168 PHE A N 1
ATOM 1344 C CA . PHE A 1 168 ? 1.778 4.935 10.512 1.00 94.31 168 PHE A CA 1
ATOM 1345 C C . PHE A 1 168 ? 2.706 4.401 11.603 1.00 94.31 168 PHE A C 1
ATOM 1347 O O . PHE A 1 168 ? 2.206 3.920 12.612 1.00 94.31 168 PHE A O 1
ATOM 1354 N N . MET A 1 169 ? 4.027 4.487 11.452 1.00 91.06 169 MET A N 1
ATOM 1355 C CA . MET A 1 169 ? 4.955 3.975 12.460 1.00 91.06 169 MET A CA 1
ATOM 1356 C C . MET A 1 169 ? 4.787 4.708 13.795 1.00 91.06 169 MET A C 1
ATOM 1358 O O . MET A 1 169 ? 4.751 4.069 14.847 1.00 91.06 169 MET A O 1
ATOM 1362 N N . ASP A 1 170 ? 4.569 6.024 13.769 1.00 91.56 170 ASP A N 1
ATOM 1363 C CA . ASP A 1 170 ? 4.223 6.796 14.968 1.00 91.56 170 ASP A CA 1
ATOM 1364 C C . ASP A 1 170 ? 2.925 6.308 15.632 1.00 91.56 170 ASP A C 1
ATOM 1366 O O . ASP A 1 170 ? 2.841 6.241 16.863 1.00 91.56 170 ASP A O 1
ATOM 1370 N N . PHE A 1 171 ? 1.918 5.944 14.833 1.00 91.88 171 PHE A N 1
ATOM 1371 C CA . PHE A 1 171 ? 0.683 5.327 15.316 1.00 91.88 171 PHE A CA 1
ATOM 1372 C C . PHE A 1 171 ? 0.934 3.917 15.868 1.00 91.88 171 PHE A C 1
ATOM 1374 O O . PHE A 1 171 ? 0.481 3.590 16.963 1.00 91.88 171 PHE A O 1
ATOM 1381 N N . PHE A 1 172 ? 1.707 3.093 15.166 1.00 90.19 172 PHE A N 1
ATOM 1382 C CA . PHE A 1 172 ? 2.036 1.720 15.533 1.00 90.19 172 PHE A CA 1
ATOM 1383 C C . PHE A 1 172 ? 2.696 1.640 16.914 1.00 90.19 172 PHE A C 1
ATOM 1385 O O . PHE A 1 172 ? 2.308 0.818 17.748 1.00 90.19 172 PHE A O 1
ATOM 1392 N N . TRP A 1 173 ? 3.630 2.544 17.213 1.00 85.06 173 TRP A N 1
ATOM 1393 C CA . TRP A 1 173 ? 4.289 2.593 18.520 1.00 85.06 173 TRP A CA 1
ATOM 1394 C C . TRP A 1 173 ? 3.366 2.984 19.678 1.00 85.06 173 TRP A C 1
ATOM 1396 O O . TRP A 1 173 ? 3.699 2.721 20.834 1.00 85.06 173 TRP A O 1
ATOM 1406 N N . ARG A 1 174 ? 2.214 3.598 19.391 1.00 86.12 174 ARG A N 1
ATOM 1407 C CA . ARG A 1 174 ? 1.237 4.042 20.399 1.00 86.12 174 ARG A CA 1
ATOM 1408 C C . ARG A 1 174 ? 0.039 3.110 20.522 1.00 86.12 174 ARG A C 1
ATOM 1410 O O . ARG A 1 174 ? -0.514 2.983 21.607 1.00 86.12 174 ARG A O 1
ATOM 1417 N N . GLU A 1 175 ? -0.344 2.469 19.423 1.00 85.62 175 GLU A N 1
ATOM 1418 C CA . GLU A 1 175 ? -1.654 1.834 19.265 1.00 85.62 175 GLU A CA 1
ATOM 1419 C C . GLU A 1 175 ? -1.578 0.371 18.808 1.00 85.62 175 GLU A C 1
ATOM 1421 O O . GLU A 1 175 ? -2.621 -0.270 18.664 1.00 85.62 175 GLU A O 1
ATOM 1426 N N . SER A 1 176 ? -0.393 -0.187 18.527 1.00 82.38 176 SER A N 1
ATOM 1427 C CA . SER A 1 176 ? -0.281 -1.593 18.108 1.00 82.38 176 SER A CA 1
ATOM 1428 C C . SER A 1 176 ? -0.646 -2.575 19.225 1.00 82.38 176 SER A C 1
ATOM 1430 O O . SER A 1 176 ? -0.562 -2.286 20.420 1.00 82.38 176 SER A O 1
ATOM 1432 N N . LEU A 1 177 ? -0.991 -3.804 18.835 1.00 74.88 177 LEU A N 1
ATOM 1433 C CA . LEU A 1 177 ? -1.295 -4.893 19.773 1.00 74.88 177 LEU A CA 1
ATOM 1434 C C . LEU A 1 177 ? -0.078 -5.323 20.627 1.00 74.88 177 LEU A C 1
ATOM 1436 O O . LEU A 1 177 ? -0.235 -6.102 21.570 1.00 74.88 177 LEU A O 1
ATOM 1440 N N . LEU A 1 178 ? 1.119 -4.804 20.318 1.00 68.69 178 LEU A N 1
ATOM 1441 C CA . LEU A 1 178 ? 2.385 -5.078 21.005 1.00 68.69 178 LEU A CA 1
ATOM 1442 C C . LEU A 1 178 ? 2.901 -3.911 21.861 1.00 68.69 178 LEU A C 1
ATOM 1444 O O . LEU A 1 178 ? 4.005 -4.008 22.397 1.00 68.69 178 LEU A O 1
ATOM 1448 N N . VAL A 1 179 ? 2.141 -2.823 22.031 1.00 69.00 179 VAL A N 1
ATOM 1449 C CA . VAL A 1 179 ? 2.559 -1.703 22.892 1.00 69.00 179 VAL A CA 1
ATOM 1450 C C . VAL A 1 179 ? 2.893 -2.219 24.299 1.00 69.00 179 VAL A C 1
ATOM 1452 O O . VAL A 1 179 ? 2.067 -2.838 24.971 1.00 69.00 179 VAL A O 1
ATOM 1455 N N . GLY A 1 180 ? 4.139 -1.989 24.730 1.00 60.12 180 GLY A N 1
ATOM 1456 C CA . GLY A 1 180 ? 4.668 -2.463 26.014 1.00 60.12 180 GLY A CA 1
ATOM 1457 C C . GLY A 1 180 ? 5.203 -3.903 26.025 1.00 60.12 180 GLY A C 1
ATOM 1458 O O . GLY A 1 180 ? 5.483 -4.421 27.105 1.00 60.12 180 GLY A O 1
ATOM 1459 N N . GLN A 1 181 ? 5.356 -4.561 24.870 1.00 62.38 181 GLN A N 1
ATOM 1460 C CA . GLN A 1 181 ? 5.907 -5.919 24.757 1.00 62.38 181 GLN A CA 1
ATOM 1461 C C . GLN A 1 181 ? 7.260 -5.930 24.027 1.00 62.38 181 GLN A C 1
ATOM 1463 O O . GLN A 1 181 ? 7.499 -5.143 23.114 1.00 62.38 181 GLN A O 1
ATOM 1468 N N . CYS A 1 182 ? 8.163 -6.835 24.419 1.00 54.16 182 CYS A N 1
ATOM 1469 C CA . CYS A 1 182 ? 9.412 -7.070 23.692 1.00 54.16 182 CYS A CA 1
ATOM 1470 C C . CYS A 1 182 ? 9.153 -8.010 22.503 1.00 54.16 182 CYS A C 1
ATOM 1472 O O . CYS A 1 182 ? 8.661 -9.117 22.700 1.00 54.16 182 CYS A O 1
ATOM 1474 N N . PHE A 1 183 ? 9.553 -7.601 21.294 1.00 50.84 183 PHE A N 1
ATOM 1475 C CA . PHE A 1 183 ? 9.382 -8.324 20.016 1.00 50.84 183 PHE A CA 1
ATOM 1476 C C . PHE A 1 183 ? 9.955 -9.756 19.965 1.00 50.84 183 PHE A C 1
ATOM 1478 O O . PHE A 1 183 ? 9.703 -10.484 19.010 1.00 50.84 183 PHE A O 1
ATOM 1485 N N . TYR A 1 184 ? 10.724 -10.171 20.974 1.00 46.25 184 TYR A N 1
ATOM 1486 C CA . TYR A 1 184 ? 11.454 -11.441 21.000 1.00 46.25 184 TYR A CA 1
ATOM 1487 C C . TYR A 1 184 ? 10.791 -12.553 21.823 1.00 46.25 184 TYR A C 1
ATOM 1489 O O . TYR A 1 184 ? 11.425 -13.578 22.054 1.00 46.25 184 TYR A O 1
ATOM 1497 N N . ALA A 1 185 ? 9.557 -12.382 22.300 1.00 38.88 185 ALA A N 1
ATOM 1498 C CA . ALA A 1 185 ? 8.857 -13.497 22.931 1.00 38.88 185 ALA A CA 1
ATOM 1499 C C . ALA A 1 185 ? 8.339 -14.439 21.836 1.00 38.88 185 ALA A C 1
ATOM 1501 O O . ALA A 1 185 ? 7.512 -14.035 21.021 1.00 38.88 185 ALA A O 1
ATOM 1502 N N . ASP A 1 186 ? 8.860 -15.667 21.802 1.00 43.91 186 ASP A N 1
ATOM 1503 C CA . ASP A 1 186 ? 8.397 -16.720 20.903 1.00 43.91 186 ASP A CA 1
ATOM 1504 C C . ASP A 1 186 ? 6.865 -16.818 20.958 1.00 43.91 186 ASP A C 1
ATOM 1506 O O . ASP A 1 186 ? 6.278 -17.066 22.014 1.00 43.91 186 ASP A O 1
ATOM 1510 N N . TYR A 1 187 ? 6.219 -16.591 19.812 1.00 44.62 187 TYR A N 1
ATOM 1511 C CA . TYR A 1 187 ? 4.794 -16.845 19.623 1.00 44.62 187 TYR A CA 1
ATOM 1512 C C . TYR A 1 187 ? 4.587 -18.366 19.636 1.00 44.62 187 TYR A C 1
ATOM 1514 O O . TYR A 1 187 ? 4.591 -19.011 18.588 1.00 44.62 187 TYR A O 1
ATOM 1522 N N . THR A 1 188 ? 4.484 -18.936 20.836 1.00 41.28 188 THR A N 1
ATOM 1523 C CA . THR A 1 188 ? 4.113 -20.338 21.088 1.00 41.28 188 THR A CA 1
ATOM 1524 C C . THR A 1 188 ? 2.817 -20.411 21.867 1.00 41.28 188 THR A C 1
ATOM 1526 O O . THR A 1 188 ? 2.630 -19.566 22.773 1.00 41.28 188 THR A O 1
#

Sequence (188 aa):
MDAPTELIIDTPVGECKLNSKDLKNFVIDTRKALDEIMGDDSTTLTFANYIDVPPGDLMSTLEEIMAKEFPTTMECFSRYLKLHFDQEEIYNIKFNTSVRTAPSYTDFDLRGTKYTVPFRAIMNLKHKETGEKIVVWFIPFDGHNCDIKIHYAGTHDDSVGKGLWTNFMDFFWRESLLVGQCFYADYT

Secondary structure (DSSP, 8-state):
-PPPSEEEEEETTEEEEEEHHHHHHHHHHHHHHHHHHHHT-HHHHHHHHHHTS-GGGEEEEEEEE-TTTHHHHHHHHHHHHHHHEEEEEEEEE-TTS--EEPPEEEEEEETTEEEEEEEEEEEEEEETTT--EEEEEEEEEETTEEEEEEEEETT-TT-HHHHHHHHHHHHHHHHSTTTT--TTS---

pLDDT: mean 80.52, std 14.55, range [38.88, 97.88]